Protein AF-A0A1F8RT91-F1 (afdb_monomer_lite)

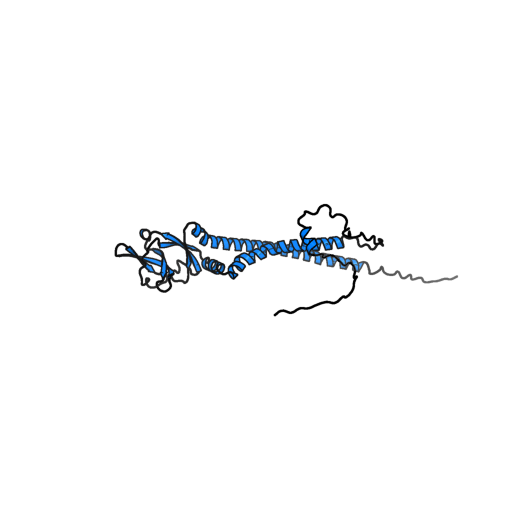Sequence (273 aa):
MDYDRELTGDIPPPPLLEAAFFHSARNDRAGHFGALARSELVRRAARLLSYGLMVFVAGVLLLVATATVPVLFGYHTYTVNGGSMEPSLHAGSTAVAAPTSPLALQVGDVIVRRSSEDGVPVLHRIVEIKEEGGQRLFVTQGDQNLAPDPEPVALQGPGDRVVYSVPYAGYILNFAGNWQGRLLLIGMPLVLLVAPTVRQRWRRPQQQLVAAAEAAPAAGQKASLRVIPIVRADAESYADLPAFLSEQLEQLCGPESKPRTDSQEQGEEPLAA

Radius of gyration: 43.9 Å; chains: 1; bounding box: 110×109×114 Å

pLDDT: mean 73.95, std 22.44, range [32.06, 98.0]

Foldseek 3Di:
DDDDDDDPDDDDPDDPPPVVVVVVVVVVVVVVVVVVVVVVVVVVVLVVVLVVLVVVLVVLVVLLCVQCVCVVVVKDKDQADDCLQPPQDDHQKIFIWHQAFPVPDDQQWWWWDADPPPRDTDIFGFHDWDADPNFIWTFTGRPNDPDTDPGTDTDPGGITTTDDIRPNSSVLVVLCVDPVSVCVSPVVSVCSVCVVVVVVVVCVVVVVVVVVVVPPPPPPDPDPPPPPDPDDPDPPDPPDDPPPPPVVVPVVDDDDDDDDDDDDDDDDDDDDD

Secondary structure (DSSP, 8-state):
-----------PPPPTTHHHHHHHHHHHHHHHHHHHHHHHHHHHHHHHHHHHHHHHHHHHHHHHHHHHGGGGGT-EEEE--SSTTTTTS-TT-EEEEEEE-TTT--TT-EEEEE-TTT--EEEEEEEEEEEETTEEEEEEE-TT-SS--SSPEEPSS-EEEEEEEETTHHHHHHHHHSHHHHIIIIIHHHHHHHHHHHHHHHHHHHHHHHHHHHHS----S-------------S---S---TTSHHHHHTT-PPP-----------------

Structure (mmCIF, N/CA/C/O backbone):
data_AF-A0A1F8RT91-F1
#
_entry.id   AF-A0A1F8RT91-F1
#
loop_
_atom_site.group_PDB
_atom_site.id
_atom_site.type_symbol
_atom_site.label_atom_id
_atom_site.label_alt_id
_atom_site.label_comp_id
_atom_site.label_asym_id
_atom_site.label_entity_id
_atom_site.label_seq_id
_atom_site.pdbx_PDB_ins_code
_atom_site.Cartn_x
_atom_site.Cartn_y
_atom_site.Cartn_z
_atom_site.occupancy
_atom_site.B_iso_or_equiv
_atom_site.auth_seq_id
_atom_site.auth_comp_id
_atom_site.auth_asym_id
_atom_site.auth_atom_id
_atom_site.pdbx_PDB_model_num
ATOM 1 N N . MET A 1 1 ? 86.931 -27.314 -87.937 1.00 38.78 1 MET A N 1
ATOM 2 C CA . MET A 1 1 ? 85.927 -26.250 -87.750 1.00 38.78 1 MET A CA 1
ATOM 3 C C . MET A 1 1 ? 84.808 -26.893 -86.951 1.00 38.78 1 MET A C 1
ATOM 5 O O . MET A 1 1 ? 83.922 -27.480 -87.544 1.00 38.78 1 MET A O 1
ATOM 9 N N . ASP A 1 2 ? 84.980 -27.158 -85.659 1.00 42.25 2 ASP A N 1
ATOM 10 C CA . ASP A 1 2 ? 85.251 -26.224 -84.554 1.00 42.25 2 ASP A CA 1
ATOM 11 C C . ASP A 1 2 ? 84.142 -25.176 -84.428 1.00 42.25 2 ASP A C 1
ATOM 13 O O . ASP A 1 2 ? 84.066 -24.281 -85.266 1.00 42.25 2 ASP A O 1
ATOM 17 N N . TYR A 1 3 ? 83.242 -25.390 -83.465 1.00 41.69 3 TYR A N 1
ATOM 18 C CA . TYR A 1 3 ? 82.845 -24.397 -82.465 1.00 41.69 3 TYR A CA 1
ATOM 19 C C . TYR A 1 3 ? 81.934 -25.068 -81.424 1.00 41.69 3 TYR A C 1
ATOM 21 O O . TYR A 1 3 ? 80.723 -25.191 -81.611 1.00 41.69 3 TYR A O 1
ATOM 29 N N . ASP A 1 4 ? 82.547 -25.484 -80.316 1.00 42.84 4 ASP A N 1
ATOM 30 C CA . ASP A 1 4 ? 81.893 -25.548 -79.010 1.00 42.84 4 ASP A CA 1
ATOM 31 C C . ASP A 1 4 ? 81.449 -24.135 -78.599 1.00 42.84 4 ASP A C 1
ATOM 33 O O . ASP A 1 4 ? 82.223 -23.177 -78.703 1.00 42.84 4 ASP A O 1
ATOM 37 N N . ARG A 1 5 ? 80.224 -23.997 -78.079 1.00 44.16 5 ARG A N 1
ATOM 38 C CA . ARG A 1 5 ? 79.893 -22.926 -77.131 1.00 44.16 5 ARG A CA 1
ATOM 39 C C . ARG A 1 5 ? 78.656 -23.255 -76.307 1.00 44.16 5 ARG A C 1
ATOM 41 O O . ARG A 1 5 ? 77.556 -23.429 -76.824 1.00 44.16 5 ARG A O 1
ATOM 48 N N . GLU A 1 6 ? 78.904 -23.290 -75.008 1.00 49.94 6 GLU A N 1
ATOM 49 C CA . GLU A 1 6 ? 77.967 -23.234 -73.898 1.00 49.94 6 GLU A CA 1
ATOM 50 C C . GLU A 1 6 ? 76.849 -22.207 -74.126 1.00 49.94 6 GLU A C 1
ATOM 52 O O . GLU A 1 6 ? 77.113 -21.070 -74.520 1.00 49.94 6 GLU A O 1
ATOM 57 N N . LEU A 1 7 ? 75.611 -22.578 -73.796 1.00 48.56 7 LEU A N 1
ATOM 58 C CA . LEU A 1 7 ? 74.583 -21.615 -73.404 1.00 48.56 7 LEU A CA 1
ATOM 59 C C . LEU A 1 7 ? 73.627 -22.278 -72.404 1.00 48.56 7 LEU A C 1
ATOM 61 O O . LEU A 1 7 ? 72.524 -22.717 -72.726 1.00 48.56 7 LEU A O 1
ATOM 65 N N . THR A 1 8 ? 74.090 -22.377 -71.162 1.00 46.19 8 THR A N 1
ATOM 66 C CA . THR A 1 8 ? 73.259 -22.601 -69.978 1.00 46.19 8 THR A CA 1
ATOM 67 C C . THR A 1 8 ? 72.387 -21.357 -69.802 1.00 46.19 8 THR A C 1
ATOM 69 O O . THR A 1 8 ? 72.797 -20.360 -69.215 1.00 46.19 8 THR A O 1
ATOM 72 N N . GLY A 1 9 ? 71.207 -21.375 -70.420 1.00 39.06 9 GLY A N 1
ATOM 73 C CA . GLY A 1 9 ? 70.195 -20.341 -70.252 1.00 39.06 9 GLY A CA 1
ATOM 74 C C . GLY A 1 9 ? 69.510 -20.502 -68.902 1.00 39.06 9 GLY A C 1
ATOM 75 O O . GLY A 1 9 ? 68.667 -21.381 -68.736 1.00 39.06 9 GLY A O 1
ATOM 76 N N . ASP A 1 10 ? 69.896 -19.651 -67.958 1.00 44.66 10 ASP A N 1
ATOM 77 C CA . ASP A 1 10 ? 69.184 -19.387 -66.711 1.00 44.66 10 ASP A CA 1
ATOM 78 C C . ASP A 1 10 ? 67.710 -19.063 -67.016 1.00 44.66 10 ASP A C 1
ATOM 80 O O . ASP A 1 10 ? 67.395 -18.058 -67.659 1.00 44.66 10 ASP A O 1
ATOM 84 N N . ILE A 1 11 ? 66.794 -19.924 -66.573 1.00 51.84 11 ILE A N 1
ATOM 85 C CA . ILE A 1 11 ? 65.359 -19.630 -66.564 1.00 51.84 11 ILE A CA 1
ATOM 86 C C . ILE A 1 11 ? 65.097 -18.854 -65.267 1.00 51.84 11 ILE A C 1
ATOM 88 O O . ILE A 1 11 ? 65.243 -19.441 -64.191 1.00 51.84 11 ILE A O 1
ATOM 92 N N . PRO A 1 12 ? 64.714 -17.564 -65.305 1.00 55.22 12 PRO A N 1
ATOM 93 C CA . PRO A 1 12 ? 64.381 -16.854 -64.079 1.00 55.22 12 PRO A CA 1
ATOM 94 C C . PRO A 1 12 ? 63.123 -17.483 -63.453 1.00 55.22 12 PRO A C 1
ATOM 96 O O . PRO A 1 12 ? 62.166 -17.784 -64.176 1.00 55.22 12 PRO A O 1
ATOM 99 N N . PRO A 1 13 ? 63.083 -17.691 -62.123 1.00 60.12 13 PRO A N 1
ATOM 100 C CA . PRO A 1 13 ? 61.881 -18.180 -61.465 1.00 60.12 13 PRO A CA 1
ATOM 101 C C . PRO A 1 13 ? 60.731 -17.175 -61.653 1.00 60.12 13 PRO A C 1
ATOM 103 O O . PRO A 1 13 ? 60.977 -15.965 -61.720 1.00 60.12 13 PRO A O 1
ATOM 106 N N . PRO A 1 14 ? 59.471 -17.644 -61.728 1.00 56.97 14 PRO A N 1
ATOM 107 C CA . PRO A 1 14 ? 58.323 -16.754 -61.832 1.00 56.97 14 PRO A CA 1
ATOM 108 C C . PRO A 1 14 ? 58.297 -15.783 -60.640 1.00 56.97 14 PRO A C 1
ATOM 110 O O . PRO A 1 14 ? 58.718 -16.147 -59.536 1.00 56.97 14 PRO A O 1
ATOM 113 N N . PRO A 1 15 ? 57.818 -14.541 -60.833 1.00 50.09 15 PRO A N 1
ATOM 114 C CA . PRO A 1 15 ? 57.828 -13.540 -59.780 1.00 50.09 15 PRO A CA 1
ATOM 115 C C . PRO A 1 15 ? 57.032 -14.039 -58.568 1.00 50.09 15 PRO A C 1
ATOM 117 O O . PRO A 1 15 ? 55.864 -14.410 -58.680 1.00 50.09 15 PRO A O 1
ATOM 120 N N . LEU A 1 16 ? 57.660 -13.987 -57.390 1.00 48.44 16 LEU A N 1
ATOM 121 C CA . LEU A 1 16 ? 57.106 -14.301 -56.062 1.00 48.44 16 LEU A CA 1
ATOM 122 C C . LEU A 1 16 ? 55.971 -13.344 -55.618 1.00 48.44 16 LEU A C 1
ATOM 124 O O . LEU A 1 16 ? 55.780 -13.101 -54.429 1.00 48.44 16 LEU A O 1
ATOM 128 N N . LEU A 1 17 ? 55.223 -12.768 -56.559 1.00 46.56 17 LEU A N 1
ATOM 129 C CA . LEU A 1 17 ? 54.179 -11.773 -56.320 1.00 46.56 17 LEU A CA 1
ATOM 130 C C . LEU A 1 17 ? 52.759 -12.354 -56.346 1.00 46.56 17 LEU A C 1
ATOM 132 O O . LEU A 1 17 ? 51.859 -11.715 -55.816 1.00 46.56 17 LEU A O 1
ATOM 136 N N . GLU A 1 18 ? 52.529 -13.567 -56.858 1.00 44.09 18 GLU A N 1
ATOM 137 C CA . GLU A 1 18 ? 51.179 -14.168 -56.832 1.00 44.09 18 GLU A CA 1
ATOM 138 C C . GLU A 1 18 ? 50.815 -14.837 -55.494 1.00 44.09 18 GLU A C 1
ATOM 140 O O . GLU A 1 18 ? 49.646 -14.855 -55.103 1.00 44.09 18 GLU A O 1
ATOM 145 N N . ALA A 1 19 ? 51.794 -15.327 -54.726 1.00 44.47 19 ALA A N 1
ATOM 146 C CA . ALA A 1 19 ? 51.521 -15.996 -53.448 1.00 44.47 19 ALA A CA 1
ATOM 147 C C . ALA A 1 19 ? 51.108 -15.019 -52.324 1.00 44.47 19 ALA A C 1
ATOM 149 O O . ALA A 1 19 ? 50.364 -15.393 -51.413 1.00 44.47 19 ALA A O 1
ATOM 150 N N . ALA A 1 20 ? 51.541 -13.756 -52.400 1.00 44.47 20 ALA A N 1
ATOM 151 C CA . ALA A 1 20 ? 51.225 -12.730 -51.403 1.00 44.47 20 ALA A CA 1
ATOM 152 C C . ALA A 1 20 ? 49.789 -12.183 -51.540 1.00 44.47 20 ALA A C 1
ATOM 154 O O . ALA A 1 20 ? 49.143 -11.878 -50.535 1.00 44.47 20 ALA A O 1
ATOM 155 N N . PHE A 1 21 ? 49.240 -12.135 -52.760 1.00 42.03 21 PHE A N 1
ATOM 156 C CA . PHE A 1 21 ? 47.868 -11.667 -52.992 1.00 42.03 21 PHE A CA 1
ATOM 157 C C . PHE A 1 21 ? 46.802 -12.660 -52.503 1.00 42.03 21 PHE A C 1
ATOM 159 O O . PHE A 1 21 ? 45.740 -12.246 -52.034 1.00 42.03 21 PHE A O 1
ATOM 166 N N . PHE A 1 22 ? 47.091 -13.965 -52.515 1.00 41.84 22 PHE A N 1
ATOM 167 C CA . PHE A 1 22 ? 46.148 -14.975 -52.021 1.00 41.84 22 PHE A CA 1
ATOM 168 C C . PHE A 1 22 ? 46.114 -15.110 -50.490 1.00 41.84 22 PHE A C 1
ATOM 170 O O . PHE A 1 22 ? 45.094 -15.537 -49.942 1.00 41.84 22 PHE A O 1
ATOM 177 N N . HIS A 1 23 ? 47.178 -14.718 -49.779 1.00 42.50 23 HIS A N 1
ATOM 178 C CA . HIS A 1 23 ? 47.203 -14.751 -48.310 1.00 42.50 23 HIS A CA 1
ATOM 179 C C . HIS A 1 23 ? 46.523 -13.532 -47.668 1.00 42.50 23 HIS A C 1
ATOM 181 O O . HIS A 1 23 ? 45.851 -13.684 -46.646 1.00 42.50 23 HIS A O 1
ATOM 187 N N . SER A 1 24 ? 46.598 -12.349 -48.291 1.00 46.03 24 SER A N 1
ATOM 188 C CA . SER A 1 24 ? 45.914 -11.151 -47.778 1.00 46.03 24 SER A CA 1
ATOM 189 C C . SER A 1 24 ? 44.388 -11.252 -47.900 1.00 46.03 24 SER A C 1
ATOM 191 O O . SER A 1 24 ? 43.668 -10.944 -46.955 1.00 46.03 24 SER A O 1
ATOM 193 N N . ALA A 1 25 ? 43.866 -11.785 -49.011 1.00 44.97 25 ALA A N 1
ATOM 194 C CA . ALA A 1 25 ? 42.418 -11.874 -49.230 1.00 44.97 25 ALA A CA 1
ATOM 195 C C . ALA A 1 25 ? 41.701 -12.915 -48.342 1.00 44.97 25 ALA A C 1
ATOM 197 O O . ALA A 1 25 ? 40.473 -12.886 -48.217 1.00 44.97 25 ALA A O 1
ATOM 198 N N . ARG A 1 26 ? 42.438 -13.863 -47.743 1.00 46.38 26 ARG A N 1
ATOM 199 C CA . ARG A 1 26 ? 41.874 -14.892 -46.850 1.00 46.38 26 ARG A CA 1
ATOM 200 C C . ARG A 1 26 ? 41.754 -14.394 -45.408 1.00 46.38 26 ARG A C 1
ATOM 202 O O . ARG A 1 26 ? 40.801 -14.765 -44.724 1.00 46.38 26 ARG A O 1
ATOM 209 N N . ASN A 1 27 ? 42.673 -13.526 -44.983 1.00 46.88 27 ASN A N 1
ATOM 210 C CA . ASN A 1 27 ? 42.698 -12.963 -43.634 1.00 46.88 27 ASN A CA 1
ATOM 211 C C . ASN A 1 27 ? 41.569 -11.932 -43.417 1.00 46.88 27 ASN A C 1
ATOM 213 O O . ASN A 1 27 ? 40.918 -11.933 -42.372 1.00 46.88 27 ASN A O 1
ATOM 217 N N . ASP A 1 28 ? 41.240 -11.144 -44.445 1.00 51.16 28 ASP A N 1
ATOM 218 C CA . ASP A 1 28 ? 40.180 -10.127 -44.367 1.00 51.16 28 ASP A CA 1
ATOM 219 C C . ASP A 1 28 ? 38.769 -10.730 -44.277 1.00 51.16 28 ASP A C 1
ATOM 221 O O . ASP A 1 28 ? 37.904 -10.221 -43.560 1.00 51.16 28 ASP A O 1
ATOM 225 N N . ARG A 1 29 ? 38.524 -11.870 -44.939 1.00 49.41 29 ARG A N 1
ATOM 226 C CA . ARG A 1 29 ? 37.210 -12.537 -44.896 1.00 49.41 29 ARG A CA 1
ATOM 227 C C . ARG A 1 29 ? 36.916 -13.125 -43.516 1.00 49.41 29 ARG A C 1
ATOM 229 O O . ARG A 1 29 ? 35.795 -12.988 -43.032 1.00 49.41 29 ARG A O 1
ATOM 236 N N . ALA A 1 30 ? 37.905 -13.728 -42.854 1.00 50.56 30 ALA A N 1
ATOM 237 C CA . ALA A 1 30 ? 37.732 -14.302 -41.516 1.00 50.56 30 ALA A CA 1
ATOM 238 C C . ALA A 1 30 ? 37.426 -13.227 -40.451 1.00 50.56 30 ALA A C 1
ATOM 240 O O . ALA A 1 30 ? 36.555 -13.429 -39.601 1.00 50.56 30 ALA A O 1
ATOM 241 N N . GLY A 1 31 ? 38.067 -12.054 -40.542 1.00 52.53 31 GLY A N 1
ATOM 242 C CA . GLY A 1 31 ? 37.779 -10.906 -39.676 1.00 52.53 31 GLY A CA 1
ATOM 243 C C . GLY A 1 31 ? 36.393 -10.293 -39.914 1.00 52.53 31 GLY A C 1
ATOM 244 O O . GLY A 1 31 ? 35.692 -9.949 -38.958 1.00 52.53 31 GLY A O 1
ATOM 245 N N . HIS A 1 32 ? 35.953 -10.217 -41.175 1.00 53.53 32 HIS A N 1
ATOM 246 C CA . HIS A 1 32 ? 34.663 -9.627 -41.542 1.00 53.53 32 HIS A CA 1
ATOM 247 C C . HIS A 1 32 ? 33.464 -10.482 -41.081 1.00 53.53 32 HIS A C 1
ATOM 249 O O . HIS A 1 32 ? 32.507 -9.945 -40.521 1.00 53.53 32 HIS A O 1
ATOM 255 N N . PHE A 1 33 ? 33.530 -11.817 -41.201 1.00 54.12 33 PHE A N 1
ATOM 256 C CA . PHE A 1 33 ? 32.478 -12.712 -40.684 1.00 54.12 33 PHE A CA 1
ATOM 257 C C . PHE A 1 33 ? 32.374 -12.683 -39.147 1.00 54.12 33 PHE A C 1
ATOM 259 O O . PHE A 1 33 ? 31.264 -12.669 -38.607 1.00 54.12 33 PHE A O 1
ATOM 266 N N . GLY A 1 34 ? 33.503 -12.596 -38.431 1.00 52.25 34 GLY A N 1
ATOM 267 C CA . GLY A 1 34 ? 33.522 -12.446 -36.970 1.00 52.25 34 GLY A CA 1
ATOM 268 C C . GLY A 1 34 ? 32.948 -11.107 -36.486 1.00 52.25 34 GLY A C 1
ATOM 269 O O . GLY A 1 34 ? 32.234 -11.062 -35.481 1.00 52.25 34 GLY A O 1
ATOM 270 N N . ALA A 1 35 ? 33.196 -10.016 -37.218 1.00 57.03 35 ALA A N 1
ATOM 271 C CA . ALA A 1 35 ? 32.639 -8.694 -36.926 1.00 57.03 35 ALA A CA 1
ATOM 272 C C . ALA A 1 35 ? 31.120 -8.620 -37.182 1.00 57.03 35 ALA A C 1
ATOM 274 O O . ALA A 1 35 ? 30.377 -8.067 -36.364 1.00 57.03 35 ALA A O 1
ATOM 275 N N . LEU A 1 36 ? 30.634 -9.233 -38.267 1.00 58.81 36 LEU A N 1
ATOM 276 C CA . LEU A 1 36 ? 29.204 -9.297 -38.583 1.00 58.81 36 LEU A CA 1
ATOM 277 C C . LEU A 1 36 ? 28.431 -10.151 -37.567 1.00 58.81 36 LEU A C 1
ATOM 279 O O . LEU A 1 36 ? 27.412 -9.691 -37.044 1.00 58.81 36 LEU A O 1
ATOM 283 N N . ALA A 1 37 ? 28.952 -11.327 -37.199 1.00 60.69 37 ALA A N 1
ATOM 284 C CA . ALA A 1 37 ? 28.357 -12.188 -36.173 1.00 60.69 37 ALA A CA 1
ATOM 285 C C . ALA A 1 37 ? 28.326 -11.514 -34.787 1.00 60.69 37 ALA A C 1
ATOM 287 O O . ALA A 1 37 ? 27.306 -11.567 -34.093 1.00 60.69 37 ALA A O 1
ATOM 288 N N . ARG A 1 38 ? 29.397 -10.796 -34.410 1.00 61.56 38 ARG A N 1
ATOM 289 C CA . ARG A 1 38 ? 29.431 -9.959 -33.196 1.00 61.56 38 ARG A CA 1
ATOM 290 C C . ARG A 1 38 ? 28.355 -8.872 -33.222 1.00 61.56 38 ARG A C 1
ATOM 292 O O . ARG A 1 38 ? 27.704 -8.641 -32.208 1.00 61.56 38 ARG A O 1
ATOM 299 N N . SER A 1 39 ? 28.114 -8.242 -34.372 1.00 72.94 39 SER A N 1
ATOM 300 C CA . SER A 1 39 ? 27.102 -7.187 -34.495 1.00 72.94 39 SER A CA 1
ATOM 301 C C . SER A 1 39 ? 25.657 -7.705 -34.383 1.00 72.94 39 SER A C 1
ATOM 303 O O . SER A 1 39 ? 24.818 -7.034 -33.781 1.00 72.94 39 SER A O 1
ATOM 305 N N . GLU A 1 40 ? 25.361 -8.910 -34.885 1.00 80.00 40 GLU A N 1
ATOM 306 C CA . GLU A 1 40 ? 24.043 -9.550 -34.736 1.00 80.00 40 GLU A CA 1
ATOM 307 C C . GLU A 1 40 ? 23.781 -10.026 -33.305 1.00 80.00 40 GLU A C 1
ATOM 309 O O . GLU A 1 40 ? 22.682 -9.840 -32.779 1.00 80.00 40 GLU A O 1
ATOM 314 N N . LEU A 1 41 ? 24.794 -10.591 -32.641 1.00 81.94 41 LEU A N 1
ATOM 315 C CA . LEU A 1 41 ? 24.698 -10.985 -31.235 1.00 81.94 41 LEU A CA 1
ATOM 316 C C . LEU A 1 41 ? 24.463 -9.774 -30.328 1.00 81.94 41 LEU A C 1
ATOM 318 O O . LEU A 1 41 ? 23.568 -9.813 -29.487 1.00 81.94 41 LEU A O 1
ATOM 322 N N . VAL A 1 42 ? 25.178 -8.668 -30.553 1.00 80.94 42 VAL A N 1
ATOM 323 C CA . VAL A 1 42 ? 24.972 -7.412 -29.814 1.00 80.94 42 VAL A CA 1
ATOM 324 C C . VAL A 1 42 ? 23.565 -6.850 -30.049 1.00 80.94 42 VAL A C 1
ATOM 326 O O . VAL A 1 42 ? 22.899 -6.449 -29.096 1.00 80.94 42 VAL A O 1
ATOM 329 N N . ARG A 1 43 ? 23.054 -6.874 -31.289 1.00 82.12 43 ARG A N 1
ATOM 330 C CA . ARG A 1 43 ? 21.676 -6.444 -31.601 1.00 82.12 43 ARG A CA 1
ATOM 331 C C . ARG A 1 43 ? 20.612 -7.329 -30.948 1.00 82.12 43 ARG A C 1
ATOM 333 O O . ARG A 1 43 ? 19.571 -6.827 -30.525 1.00 82.12 43 ARG A O 1
ATOM 340 N N . ARG A 1 44 ? 20.828 -8.646 -30.889 1.00 86.12 44 ARG A N 1
ATOM 341 C CA . ARG A 1 44 ? 19.921 -9.587 -30.208 1.00 86.12 44 ARG A CA 1
ATOM 342 C C . ARG A 1 44 ? 19.944 -9.374 -28.697 1.00 86.12 44 ARG A C 1
ATOM 344 O O . ARG A 1 44 ? 18.878 -9.243 -28.108 1.00 86.12 44 ARG A O 1
ATOM 351 N N . ALA A 1 45 ? 21.128 -9.250 -28.101 1.00 85.12 45 ALA A N 1
ATOM 352 C CA . ALA A 1 45 ? 21.289 -8.973 -26.677 1.00 85.12 45 ALA A CA 1
ATOM 353 C C . ALA A 1 45 ? 20.627 -7.646 -26.275 1.00 85.12 45 ALA A C 1
ATOM 355 O O . ALA A 1 45 ? 19.860 -7.615 -25.318 1.00 85.12 45 ALA A O 1
ATOM 356 N N . ALA A 1 46 ? 20.831 -6.575 -27.050 1.00 84.38 46 ALA A N 1
ATOM 357 C CA . ALA A 1 46 ? 20.191 -5.282 -26.804 1.00 84.38 46 ALA A CA 1
ATOM 358 C C . ALA A 1 46 ? 18.655 -5.358 -26.876 1.00 84.38 46 ALA A C 1
ATOM 360 O O . ALA A 1 46 ? 17.974 -4.768 -26.041 1.00 84.38 46 ALA A O 1
ATOM 361 N N . ARG A 1 47 ? 18.099 -6.122 -27.831 1.00 87.25 47 ARG A N 1
ATOM 362 C CA . ARG A 1 47 ? 16.646 -6.348 -27.918 1.00 87.25 47 ARG A CA 1
ATOM 363 C C . ARG A 1 47 ? 16.115 -7.112 -26.711 1.00 87.25 47 ARG A C 1
ATOM 365 O O . ARG A 1 47 ? 15.155 -6.662 -26.097 1.00 87.25 47 ARG A O 1
ATOM 372 N N . LEU A 1 48 ? 16.751 -8.221 -26.340 1.00 90.25 48 LEU A N 1
ATOM 373 C CA . LEU A 1 48 ? 16.343 -9.003 -25.169 1.00 90.25 48 LEU A CA 1
ATOM 374 C C . LEU A 1 48 ? 16.413 -8.173 -23.884 1.00 90.25 48 LEU A C 1
ATOM 376 O O . LEU A 1 48 ? 15.472 -8.199 -23.098 1.00 90.25 48 LEU A O 1
ATOM 380 N N . LEU A 1 49 ? 17.468 -7.372 -23.718 1.00 88.31 49 LEU A N 1
ATOM 381 C CA . LEU A 1 49 ? 17.593 -6.442 -22.598 1.00 88.31 49 LEU A CA 1
ATOM 382 C C . LEU A 1 49 ? 16.468 -5.398 -22.598 1.00 88.31 49 LEU A C 1
ATOM 384 O O . LEU A 1 49 ? 15.874 -5.145 -21.556 1.00 88.31 49 LEU A O 1
ATOM 388 N N . SER A 1 50 ? 16.137 -4.824 -23.760 1.00 86.31 50 SER A N 1
ATOM 389 C CA . SER A 1 50 ? 15.047 -3.847 -23.869 1.00 86.31 50 SER A CA 1
ATOM 390 C C . SER A 1 50 ? 13.676 -4.449 -23.550 1.00 86.31 50 SER A C 1
ATOM 392 O O . SER A 1 50 ? 12.886 -3.821 -22.849 1.00 86.31 50 SER A O 1
ATOM 394 N N . TYR A 1 51 ? 13.409 -5.685 -23.986 1.00 89.44 51 TYR A N 1
ATOM 395 C CA . TYR A 1 51 ? 12.181 -6.394 -23.630 1.00 89.44 51 TYR A CA 1
ATOM 396 C C . TYR A 1 51 ? 12.141 -6.718 -22.138 1.00 89.44 51 TYR A C 1
ATOM 398 O O . TYR A 1 51 ? 11.114 -6.494 -21.505 1.00 89.44 51 TYR A O 1
ATOM 406 N N . GLY A 1 52 ? 13.258 -7.172 -21.562 1.00 91.25 52 GLY A N 1
ATOM 407 C CA . GLY A 1 52 ? 13.377 -7.401 -20.123 1.00 91.25 52 GLY A CA 1
ATOM 408 C C . GLY A 1 52 ? 13.094 -6.135 -19.313 1.00 91.25 52 GLY A C 1
ATOM 409 O O . GLY A 1 52 ? 12.304 -6.172 -18.375 1.00 91.25 52 GLY A O 1
ATOM 410 N N . LEU A 1 53 ? 13.657 -4.996 -19.727 1.00 88.31 53 LEU A N 1
ATOM 411 C CA . LEU A 1 53 ? 13.389 -3.698 -19.107 1.00 88.31 53 LEU A CA 1
ATOM 412 C C . LEU A 1 53 ? 11.915 -3.294 -19.235 1.00 88.31 53 LEU A C 1
ATOM 414 O O . LEU A 1 53 ? 11.325 -2.832 -18.266 1.00 88.31 53 LEU A O 1
ATOM 418 N N . MET A 1 54 ? 11.304 -3.481 -20.406 1.00 87.50 54 MET A N 1
ATOM 419 C CA . MET A 1 54 ? 9.895 -3.148 -20.627 1.00 87.50 54 MET A CA 1
ATOM 420 C C . MET A 1 54 ? 8.967 -3.991 -19.747 1.00 87.50 54 MET A C 1
ATOM 422 O O . MET A 1 54 ? 8.054 -3.447 -19.133 1.00 87.50 54 MET A O 1
ATOM 426 N N . VAL A 1 55 ? 9.222 -5.298 -19.646 1.00 93.12 55 VAL A N 1
ATOM 427 C CA . VAL A 1 55 ? 8.470 -6.200 -18.761 1.00 93.12 55 VAL A CA 1
ATOM 428 C C . VAL A 1 55 ? 8.659 -5.801 -17.299 1.00 93.12 55 VAL A C 1
ATOM 430 O O . VAL A 1 55 ? 7.682 -5.744 -16.559 1.00 93.12 55 VAL A O 1
ATOM 433 N N . PHE A 1 56 ? 9.884 -5.463 -16.889 1.00 90.19 56 PHE A N 1
ATOM 434 C CA . PHE A 1 56 ? 10.165 -4.981 -15.538 1.00 90.19 56 PHE A CA 1
ATOM 435 C C . PHE A 1 56 ? 9.391 -3.696 -15.215 1.00 90.19 56 PHE A C 1
ATOM 437 O O . PHE A 1 56 ? 8.682 -3.640 -14.213 1.00 90.19 56 PHE A O 1
ATOM 444 N N . VAL A 1 57 ? 9.464 -2.687 -16.088 1.00 88.44 57 VAL A N 1
ATOM 445 C CA . VAL A 1 57 ? 8.738 -1.418 -15.920 1.00 88.44 57 VAL A CA 1
ATOM 446 C C . VAL A 1 57 ? 7.229 -1.657 -15.892 1.00 88.44 57 VAL A C 1
ATOM 448 O O . VAL A 1 57 ? 6.551 -1.126 -15.018 1.00 88.44 57 VAL A O 1
ATOM 451 N N . ALA A 1 58 ? 6.697 -2.489 -16.790 1.00 90.81 58 ALA A N 1
ATOM 452 C CA . ALA A 1 58 ? 5.280 -2.846 -16.795 1.00 90.81 58 ALA A CA 1
ATOM 453 C C . ALA A 1 58 ? 4.857 -3.547 -15.494 1.00 90.81 58 ALA A C 1
ATOM 455 O O . ALA A 1 58 ? 3.801 -3.231 -14.953 1.00 90.81 58 ALA A O 1
ATOM 456 N N . GLY A 1 59 ? 5.689 -4.444 -14.956 1.00 93.06 59 GLY A N 1
ATOM 457 C CA . GLY A 1 59 ? 5.452 -5.104 -13.671 1.00 93.06 59 GLY A CA 1
ATOM 458 C C . GLY A 1 59 ? 5.430 -4.124 -12.495 1.00 93.06 59 GLY A C 1
ATOM 459 O O . GLY A 1 59 ? 4.530 -4.190 -11.662 1.00 93.06 59 GLY A O 1
ATOM 460 N N . VAL A 1 60 ? 6.365 -3.169 -12.457 1.00 90.25 60 VAL A N 1
ATOM 461 C CA . VAL A 1 60 ? 6.391 -2.102 -11.442 1.00 90.25 60 VAL A CA 1
ATOM 462 C C . VAL A 1 60 ? 5.150 -1.214 -11.544 1.00 90.25 60 VAL A C 1
ATOM 464 O O . VAL A 1 60 ? 4.520 -0.926 -10.529 1.00 90.25 60 VAL A O 1
ATOM 467 N N . LEU A 1 61 ? 4.765 -0.811 -12.758 1.00 90.12 61 LEU A N 1
ATOM 468 C CA . LEU A 1 61 ? 3.560 -0.011 -12.984 1.00 90.12 61 LEU A CA 1
ATOM 469 C C . LEU A 1 61 ? 2.295 -0.763 -12.570 1.00 90.12 61 LEU A C 1
ATOM 471 O O . LEU A 1 61 ? 1.431 -0.171 -11.931 1.00 90.12 61 LEU A O 1
ATOM 475 N N . LEU A 1 62 ? 2.203 -2.057 -12.883 1.00 93.25 62 LEU A N 1
ATOM 476 C CA . LEU A 1 62 ? 1.086 -2.899 -12.466 1.00 93.25 62 LEU A CA 1
ATOM 477 C C . LEU A 1 62 ? 1.009 -2.993 -10.939 1.00 93.25 62 LEU A C 1
ATOM 479 O O . LEU A 1 62 ? -0.062 -2.784 -10.376 1.00 93.25 62 LEU A O 1
ATOM 483 N N . LEU A 1 63 ? 2.138 -3.239 -10.266 1.00 92.44 63 LEU A N 1
ATOM 484 C CA . LEU A 1 63 ? 2.211 -3.296 -8.805 1.00 92.44 63 LEU A CA 1
ATOM 485 C C . LEU A 1 63 ? 1.742 -1.978 -8.173 1.00 92.44 63 LEU A C 1
ATOM 487 O O . LEU A 1 63 ? 0.882 -1.987 -7.297 1.00 92.44 63 LEU A O 1
ATOM 491 N N . VAL A 1 64 ? 2.244 -0.840 -8.657 1.00 90.44 64 VAL A N 1
ATOM 492 C CA . VAL A 1 64 ? 1.818 0.487 -8.189 1.00 90.44 64 VAL A CA 1
ATOM 493 C C . VAL A 1 64 ? 0.330 0.714 -8.452 1.00 90.44 64 VAL A C 1
ATOM 495 O O . VAL A 1 64 ? -0.375 1.204 -7.571 1.00 90.44 64 VAL A O 1
ATOM 498 N N . ALA A 1 65 ? -0.173 0.307 -9.619 1.00 91.94 65 ALA A N 1
ATOM 499 C CA . ALA A 1 65 ? -1.583 0.437 -9.968 1.00 91.94 65 ALA A CA 1
ATOM 500 C C . ALA A 1 65 ? -2.496 -0.340 -9.004 1.00 91.94 65 ALA A C 1
ATOM 502 O O . ALA A 1 65 ? -3.560 0.166 -8.657 1.00 91.94 65 ALA A O 1
ATOM 503 N N . THR A 1 66 ? -2.079 -1.511 -8.501 1.00 92.38 66 THR A N 1
ATOM 504 C CA . THR A 1 66 ? -2.877 -2.256 -7.502 1.00 92.38 66 THR A CA 1
ATOM 505 C C . THR A 1 66 ? -3.084 -1.493 -6.192 1.00 92.38 66 THR A C 1
ATOM 507 O O . THR A 1 66 ? -4.080 -1.725 -5.506 1.00 92.38 66 THR A O 1
ATOM 510 N N . ALA A 1 67 ? -2.178 -0.572 -5.854 1.00 91.94 67 ALA A N 1
ATOM 511 C CA . ALA A 1 67 ? -2.306 0.296 -4.693 1.00 91.94 67 ALA A CA 1
ATOM 512 C C . ALA A 1 67 ? -3.050 1.599 -5.025 1.00 91.94 67 ALA A C 1
ATOM 514 O O . ALA A 1 67 ? -3.857 2.049 -4.225 1.00 91.94 67 ALA A O 1
ATOM 515 N N . THR A 1 68 ? -2.821 2.206 -6.195 1.00 90.12 68 THR A N 1
ATOM 516 C CA . THR A 1 68 ? -3.315 3.563 -6.501 1.00 90.12 68 THR A CA 1
ATOM 517 C C . THR A 1 68 ? -4.661 3.613 -7.222 1.00 90.12 68 THR A C 1
ATOM 519 O O . THR A 1 68 ? -5.430 4.543 -6.997 1.00 90.12 68 THR A O 1
ATOM 522 N N . VAL A 1 69 ? -4.993 2.627 -8.059 1.00 94.69 69 VAL A N 1
ATOM 523 C CA . VAL A 1 69 ? -6.279 2.577 -8.781 1.00 94.69 69 VAL A CA 1
ATOM 524 C C . VAL A 1 69 ? -7.499 2.552 -7.844 1.00 94.69 69 VAL A C 1
ATOM 526 O O . VAL A 1 69 ? -8.450 3.277 -8.135 1.00 94.69 69 VAL A O 1
ATOM 529 N N . PRO A 1 70 ? -7.507 1.815 -6.710 1.00 95.31 70 PRO A N 1
ATOM 530 C CA . PRO A 1 70 ? -8.620 1.833 -5.754 1.00 95.31 70 PRO A CA 1
ATOM 531 C C . PRO A 1 70 ? -8.988 3.228 -5.243 1.00 95.31 70 PRO A C 1
ATOM 533 O O . PRO A 1 70 ? -10.150 3.475 -4.925 1.00 95.31 70 PRO A O 1
ATOM 536 N N . VAL A 1 71 ? -8.029 4.159 -5.203 1.00 94.25 71 VAL A N 1
ATOM 537 C CA . VAL A 1 71 ? -8.270 5.539 -4.755 1.00 94.25 71 VAL A CA 1
ATOM 538 C C . VAL A 1 71 ? -9.298 6.245 -5.638 1.00 94.25 71 VAL A C 1
ATOM 540 O O . VAL A 1 71 ? -10.115 7.017 -5.144 1.00 94.25 71 VAL A O 1
ATOM 543 N N . LEU A 1 72 ? -9.344 5.909 -6.931 1.00 95.81 72 LEU A N 1
ATOM 544 C CA . LEU A 1 72 ? -10.349 6.431 -7.862 1.00 95.81 72 LEU A CA 1
ATOM 545 C C . LEU A 1 72 ? -11.773 5.948 -7.539 1.00 95.81 72 LEU A C 1
ATOM 547 O O . LEU A 1 72 ? -12.741 6.561 -7.980 1.00 95.81 72 LEU A O 1
ATOM 551 N N . PHE A 1 73 ? -11.902 4.873 -6.760 1.00 95.88 73 PHE A N 1
ATOM 552 C CA . PHE A 1 73 ? -13.169 4.297 -6.309 1.00 95.88 73 PHE A CA 1
ATOM 553 C C . PHE A 1 73 ? -13.513 4.675 -4.859 1.00 95.88 73 PHE A C 1
ATOM 555 O O . PHE A 1 73 ? -14.422 4.089 -4.276 1.00 95.88 73 PHE A O 1
ATOM 562 N N . GLY A 1 74 ? -12.799 5.639 -4.266 1.00 94.88 74 GLY A N 1
ATOM 563 C CA . GLY A 1 74 ? -13.049 6.112 -2.901 1.00 94.88 74 GLY A CA 1
ATOM 564 C C . GLY A 1 74 ? -12.367 5.296 -1.801 1.00 94.88 74 GLY A C 1
ATOM 565 O O . GLY A 1 74 ? -12.707 5.459 -0.634 1.00 94.88 74 GLY A O 1
ATOM 566 N N . TYR A 1 75 ? -11.415 4.425 -2.146 1.00 96.81 75 TYR A N 1
ATOM 567 C CA . TYR A 1 75 ? -10.539 3.794 -1.157 1.00 96.81 75 TYR A CA 1
ATOM 568 C C . TYR A 1 75 ? -9.409 4.742 -0.753 1.00 96.81 75 TYR A C 1
ATOM 570 O O . TYR A 1 75 ? -9.008 5.628 -1.507 1.00 96.81 75 TYR A O 1
ATOM 578 N N . HIS A 1 76 ? -8.843 4.522 0.425 1.00 95.94 76 HIS A N 1
ATOM 579 C CA . HIS A 1 76 ? -7.682 5.249 0.921 1.00 95.94 76 HIS A CA 1
ATOM 580 C C . HIS A 1 76 ? -6.467 4.326 0.976 1.00 95.94 76 HIS A C 1
ATOM 582 O O . HIS A 1 76 ? -6.591 3.115 1.153 1.00 95.94 76 HIS A O 1
ATOM 588 N N . THR A 1 77 ? -5.274 4.891 0.819 1.00 95.00 77 THR A N 1
ATOM 589 C CA . THR A 1 77 ? -4.019 4.131 0.819 1.00 95.00 77 THR A CA 1
ATOM 590 C C . THR A 1 77 ? -3.089 4.633 1.900 1.00 95.00 77 THR A C 1
ATOM 592 O O . THR A 1 77 ? -2.844 5.836 1.989 1.00 95.00 77 THR A O 1
ATOM 595 N N . TYR A 1 78 ? -2.510 3.708 2.655 1.00 94.50 78 TYR A N 1
ATOM 596 C CA . TYR A 1 78 ? -1.611 4.004 3.761 1.00 94.50 78 TYR A CA 1
ATOM 597 C C . TYR A 1 78 ? -0.320 3.207 3.622 1.00 94.50 78 TYR A C 1
ATOM 599 O O . TYR A 1 78 ? -0.344 2.004 3.367 1.00 94.50 78 TYR A O 1
ATOM 607 N N . THR A 1 79 ? 0.821 3.868 3.792 1.00 93.62 79 THR A N 1
ATOM 608 C CA . THR A 1 79 ? 2.116 3.182 3.838 1.00 93.62 79 THR A CA 1
ATOM 609 C C . THR A 1 79 ? 2.315 2.584 5.224 1.00 93.62 79 THR A C 1
ATOM 611 O O . THR A 1 79 ? 2.227 3.295 6.224 1.00 93.62 79 THR A O 1
ATOM 614 N N . VAL A 1 80 ? 2.589 1.281 5.282 1.00 93.94 80 VAL A N 1
ATOM 615 C CA . VAL A 1 80 ? 2.852 0.582 6.542 1.00 93.94 80 VAL A CA 1
ATOM 616 C C . VAL A 1 80 ? 4.274 0.900 6.988 1.00 93.94 80 VAL A C 1
ATOM 618 O O . VAL A 1 80 ? 5.251 0.405 6.418 1.00 93.94 80 VAL A O 1
ATOM 621 N N . ASN A 1 81 ? 4.374 1.754 8.002 1.00 87.19 81 ASN A N 1
ATOM 622 C CA . ASN A 1 81 ? 5.631 2.141 8.622 1.00 87.19 81 ASN A CA 1
ATOM 623 C C . ASN A 1 81 ? 5.837 1.318 9.902 1.00 87.19 81 ASN A C 1
ATOM 625 O O . ASN A 1 81 ? 4.998 1.347 10.797 1.00 87.19 81 ASN A O 1
ATOM 629 N N . GLY A 1 82 ? 6.960 0.603 9.993 1.00 88.31 82 GLY A N 1
ATOM 630 C CA . GLY A 1 82 ? 7.275 -0.263 11.136 1.00 88.31 82 GLY A CA 1
ATOM 631 C C . GLY A 1 82 ? 6.700 -1.679 11.024 1.00 88.31 82 GLY A C 1
ATOM 632 O O . GLY A 1 82 ? 6.159 -2.060 9.989 1.00 88.31 82 GLY A O 1
ATOM 633 N N . GLY A 1 83 ? 6.881 -2.466 12.088 1.00 91.69 83 GLY A N 1
ATOM 634 C CA . GLY A 1 83 ? 6.536 -3.894 12.144 1.00 91.69 83 GLY A CA 1
ATOM 635 C C . GLY A 1 83 ? 5.441 -4.255 13.150 1.00 91.69 83 GLY A C 1
ATOM 636 O O . GLY A 1 83 ? 5.237 -5.433 13.404 1.00 91.69 83 GLY A O 1
ATOM 637 N N . SER A 1 84 ? 4.718 -3.283 13.723 1.00 93.19 84 SER A N 1
ATOM 638 C CA . SER A 1 84 ? 3.718 -3.563 14.774 1.00 93.19 84 SER A CA 1
ATOM 639 C C . SER A 1 84 ? 2.589 -4.488 14.320 1.00 93.19 84 SER A C 1
ATOM 641 O O . SER A 1 84 ? 1.941 -5.108 15.153 1.00 93.19 84 SER A O 1
ATOM 643 N N . MET A 1 85 ? 2.360 -4.594 13.012 1.00 95.75 85 MET A N 1
ATOM 644 C CA . MET A 1 85 ? 1.347 -5.451 12.400 1.00 95.75 85 MET A CA 1
ATOM 645 C C . MET A 1 85 ? 1.926 -6.732 11.781 1.00 95.75 85 MET A C 1
ATOM 647 O O . MET A 1 85 ? 1.230 -7.433 11.051 1.00 95.75 85 MET A O 1
ATOM 651 N N . GLU A 1 86 ? 3.188 -7.059 12.044 1.00 94.44 86 GLU A N 1
ATOM 652 C CA . GLU A 1 86 ? 3.804 -8.296 11.566 1.00 94.44 86 GLU A CA 1
ATOM 653 C C . GLU A 1 86 ? 3.158 -9.525 12.245 1.00 94.44 86 GLU A C 1
ATOM 655 O O . GLU A 1 86 ? 2.934 -9.491 13.458 1.00 94.44 86 GLU A O 1
ATOM 660 N N . PRO A 1 87 ? 2.868 -10.630 11.519 1.00 92.06 87 PRO A N 1
ATOM 661 C CA . PRO A 1 87 ? 3.121 -10.888 10.093 1.00 92.06 87 PRO A CA 1
ATOM 662 C C . PRO A 1 87 ? 1.954 -10.528 9.154 1.00 92.06 87 PRO A C 1
ATOM 664 O O . PRO A 1 87 ? 1.996 -10.852 7.968 1.00 92.06 87 PRO A O 1
ATOM 667 N N . SER A 1 88 ? 0.870 -9.924 9.651 1.00 92.56 88 SER A N 1
ATOM 668 C CA . SER A 1 88 ? -0.316 -9.675 8.820 1.00 92.56 88 SER A CA 1
ATOM 669 C C . SER A 1 88 ? -0.115 -8.533 7.819 1.00 92.56 88 SER A C 1
ATOM 671 O O . SER A 1 88 ? -0.586 -8.617 6.682 1.00 92.56 88 SER A O 1
ATOM 673 N N . LEU A 1 89 ? 0.608 -7.481 8.215 1.00 93.75 89 LEU A N 1
ATOM 674 C CA . LEU A 1 89 ? 0.988 -6.357 7.367 1.00 93.75 89 LEU A CA 1
ATOM 675 C C . LEU A 1 89 ? 2.490 -6.106 7.479 1.00 93.75 89 LEU A C 1
ATOM 677 O O . LEU A 1 89 ? 2.970 -5.523 8.448 1.00 93.75 89 LEU A O 1
ATOM 681 N N . HIS A 1 90 ? 3.208 -6.494 6.429 1.00 94.44 90 HIS A N 1
ATOM 682 C CA . HIS A 1 90 ? 4.647 -6.291 6.339 1.00 94.44 90 HIS A CA 1
ATOM 683 C C . HIS A 1 90 ? 5.019 -4.808 6.244 1.00 94.44 90 HIS A C 1
ATOM 685 O O . HIS A 1 90 ? 4.395 -4.034 5.501 1.00 94.44 90 HIS A O 1
ATOM 691 N N . ALA A 1 91 ? 6.107 -4.438 6.918 1.00 93.56 91 ALA A N 1
ATOM 692 C CA . ALA A 1 91 ? 6.734 -3.128 6.784 1.00 93.56 91 ALA A CA 1
ATOM 693 C C . ALA A 1 91 ? 7.045 -2.799 5.309 1.00 93.56 91 ALA A C 1
ATOM 695 O O . ALA A 1 91 ? 7.535 -3.640 4.552 1.00 93.56 91 ALA A O 1
ATOM 696 N N . GLY A 1 92 ? 6.759 -1.565 4.886 1.00 91.88 92 GLY A N 1
ATOM 697 C CA . GLY A 1 92 ? 6.988 -1.113 3.509 1.00 91.88 92 GLY A CA 1
ATOM 698 C C . GLY A 1 92 ? 5.947 -1.587 2.488 1.00 91.88 92 GLY A C 1
ATOM 699 O O . GLY A 1 92 ? 6.092 -1.321 1.290 1.00 91.88 92 GLY A O 1
ATOM 700 N N . SER A 1 93 ? 4.884 -2.262 2.934 1.00 94.62 93 SER A N 1
ATOM 701 C CA . SER A 1 93 ? 3.686 -2.488 2.125 1.00 94.62 93 SER A CA 1
ATOM 702 C C . SER A 1 93 ? 2.805 -1.234 2.051 1.00 94.62 93 SER A C 1
ATOM 704 O O . SER A 1 93 ? 2.959 -0.281 2.821 1.00 94.62 93 SER A O 1
ATOM 706 N N . THR A 1 94 ? 1.871 -1.229 1.102 1.00 96.06 94 THR A N 1
ATOM 707 C CA . THR A 1 94 ? 0.782 -0.248 1.055 1.00 96.06 94 THR A CA 1
ATOM 708 C C . THR A 1 94 ? -0.523 -0.940 1.402 1.00 96.06 94 THR A C 1
ATOM 710 O O . THR A 1 94 ? -0.949 -1.845 0.688 1.00 96.06 94 THR A O 1
ATOM 713 N N . ALA A 1 95 ? -1.155 -0.521 2.491 1.00 96.62 95 ALA A N 1
ATOM 714 C CA . ALA A 1 95 ? -2.486 -0.956 2.876 1.00 96.62 95 ALA A CA 1
ATOM 715 C C . ALA A 1 95 ? -3.539 -0.158 2.102 1.00 96.62 95 ALA A C 1
ATOM 717 O O . ALA A 1 95 ? -3.478 1.071 2.043 1.00 96.62 95 ALA A O 1
ATOM 718 N N . VAL A 1 96 ? -4.509 -0.861 1.526 1.00 97.31 96 VAL A N 1
ATOM 719 C CA . VAL A 1 96 ? -5.680 -0.280 0.872 1.00 97.31 96 VAL A CA 1
ATOM 720 C C . VAL A 1 96 ? -6.864 -0.434 1.817 1.00 97.31 96 VAL A C 1
ATOM 722 O O . VAL A 1 96 ? -7.211 -1.550 2.211 1.00 97.31 96 VAL A O 1
ATOM 725 N N . ALA A 1 97 ? -7.466 0.686 2.200 1.00 97.62 97 ALA A N 1
ATOM 726 C CA . ALA A 1 97 ? -8.531 0.763 3.184 1.00 97.62 97 ALA A CA 1
ATOM 727 C C . ALA A 1 97 ? -9.824 1.321 2.582 1.00 97.62 97 ALA A C 1
ATOM 729 O O . ALA A 1 97 ? -9.801 2.208 1.732 1.00 97.62 97 ALA A O 1
ATOM 730 N N . ALA A 1 98 ? -10.955 0.780 3.022 1.00 97.31 98 ALA A N 1
ATOM 731 C CA . ALA A 1 98 ? -12.286 1.206 2.624 1.00 97.31 98 ALA A CA 1
ATOM 732 C C . ALA A 1 98 ? -12.936 2.041 3.739 1.00 97.31 98 ALA A C 1
ATOM 734 O O . ALA A 1 98 ? -12.968 1.572 4.888 1.00 97.31 98 ALA A O 1
ATOM 735 N N . PRO A 1 99 ? -13.536 3.201 3.416 1.00 96.81 99 PRO A N 1
ATOM 736 C CA . PRO A 1 99 ? -14.371 3.939 4.355 1.00 96.81 99 PRO A CA 1
ATOM 737 C C . PRO A 1 99 ? -15.537 3.060 4.820 1.00 96.81 99 PRO A C 1
ATOM 739 O O . PRO A 1 99 ? -16.384 2.647 4.028 1.00 96.81 99 PRO A O 1
ATOM 742 N N . THR A 1 100 ? -15.572 2.742 6.110 1.00 96.56 100 THR A N 1
ATOM 743 C CA . THR A 1 100 ? -16.523 1.798 6.702 1.00 96.56 100 THR A CA 1
ATOM 744 C C . THR A 1 100 ? -17.246 2.460 7.870 1.00 96.56 100 THR A C 1
ATOM 746 O O . THR A 1 100 ? -16.632 3.109 8.713 1.00 96.56 100 THR A O 1
ATOM 749 N N . SER A 1 101 ? -18.572 2.313 7.936 1.00 95.25 101 SER A N 1
ATOM 750 C CA . SER A 1 101 ? -19.354 2.823 9.071 1.00 95.25 101 SER A CA 1
ATOM 751 C C . SER A 1 101 ? -18.860 2.203 10.388 1.00 95.25 101 SER A C 1
ATOM 753 O O . SER A 1 101 ? -18.683 0.982 10.426 1.00 95.25 101 SER A O 1
ATOM 755 N N . PRO A 1 102 ? -18.720 2.973 11.486 1.00 93.69 102 PRO A N 1
ATOM 756 C CA . PRO A 1 102 ? -18.336 2.432 12.794 1.00 93.69 102 PRO A CA 1
ATOM 757 C C . PRO A 1 102 ? -19.232 1.284 13.286 1.00 93.69 102 PRO A C 1
ATOM 759 O O . PRO A 1 102 ? -18.791 0.413 14.032 1.00 93.69 102 PRO A O 1
ATOM 762 N N . LEU A 1 103 ? -20.494 1.245 12.844 1.00 93.31 103 LEU A N 1
ATOM 763 C CA . LEU A 1 103 ? -21.430 0.172 13.190 1.00 93.31 103 LEU A CA 1
ATOM 764 C C . LEU A 1 103 ? -21.142 -1.150 12.460 1.00 93.31 103 LEU A C 1
ATOM 766 O O . LEU A 1 103 ? -21.525 -2.212 12.951 1.00 93.31 103 LEU A O 1
ATOM 770 N N . ALA A 1 104 ? -20.474 -1.089 11.307 1.00 95.50 104 ALA A N 1
ATOM 771 C CA . ALA A 1 104 ? -20.112 -2.248 10.496 1.00 95.50 104 ALA A CA 1
ATOM 772 C C . ALA A 1 104 ? -18.725 -2.818 10.839 1.00 95.50 104 ALA A C 1
ATOM 774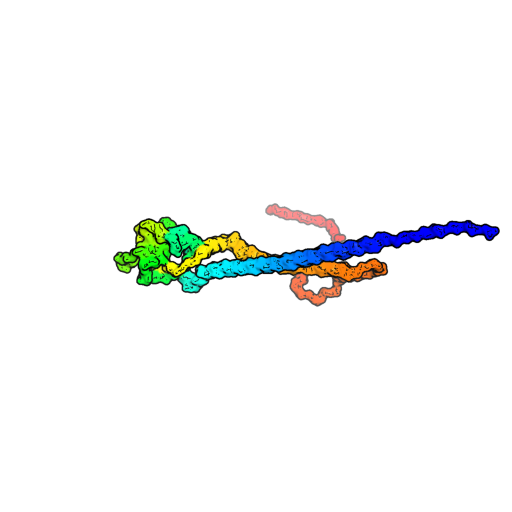 O O . ALA A 1 104 ? -18.409 -3.918 10.389 1.00 95.50 104 ALA A O 1
ATOM 775 N N . LEU A 1 105 ? -17.917 -2.088 11.617 1.00 96.31 105 LEU A N 1
ATOM 776 C CA . LEU A 1 105 ? -16.622 -2.558 12.108 1.00 96.31 105 LEU A CA 1
ATOM 777 C C . LEU A 1 105 ? -16.799 -3.664 13.148 1.00 96.31 105 LEU A C 1
ATOM 779 O O . LEU A 1 105 ? -17.697 -3.601 13.993 1.00 96.31 105 LEU A O 1
ATOM 783 N N . GLN A 1 106 ? -15.917 -4.657 13.091 1.00 97.06 106 GLN A N 1
ATOM 784 C CA . GLN A 1 106 ? -15.948 -5.834 13.954 1.00 97.06 106 GLN A CA 1
ATOM 785 C C . GLN A 1 106 ? -14.591 -6.082 14.614 1.00 97.06 106 GLN A C 1
ATOM 787 O O . GLN A 1 106 ? -13.547 -5.621 14.150 1.00 97.06 106 GLN A O 1
ATOM 792 N N . VAL A 1 107 ? -14.606 -6.845 15.709 1.00 97.81 107 VAL A N 1
ATOM 793 C CA . VAL A 1 107 ? -13.375 -7.370 16.311 1.00 97.81 107 VAL A CA 1
ATOM 794 C C . VAL A 1 107 ? -12.632 -8.197 15.262 1.00 97.81 107 VAL A C 1
ATOM 796 O O . VAL A 1 107 ? -13.226 -9.035 14.586 1.00 97.81 107 VAL A O 1
ATOM 799 N N . GLY A 1 108 ? -11.335 -7.944 15.122 1.00 97.06 108 GLY A N 1
ATOM 800 C CA . GLY A 1 108 ? -10.480 -8.544 14.105 1.00 97.06 108 GLY A CA 1
ATOM 801 C C . GLY A 1 108 ? -10.229 -7.657 12.884 1.00 97.06 108 GLY A C 1
ATOM 802 O O . GLY A 1 108 ? -9.242 -7.898 12.187 1.00 97.06 108 GLY A O 1
ATOM 803 N N . ASP A 1 109 ? -11.032 -6.616 12.643 1.00 97.88 109 ASP A N 1
ATOM 804 C CA . ASP A 1 109 ? -10.763 -5.654 11.570 1.00 97.88 109 ASP A CA 1
ATOM 805 C C . ASP A 1 109 ? -9.507 -4.828 11.884 1.00 97.88 109 ASP A C 1
ATOM 807 O O . ASP A 1 109 ? -9.268 -4.437 13.026 1.00 97.88 109 ASP A O 1
ATOM 811 N N . VAL A 1 110 ? -8.705 -4.531 10.860 1.00 97.69 110 VAL A N 1
ATOM 812 C CA . VAL A 1 110 ? -7.588 -3.584 10.978 1.00 97.69 110 VAL A CA 1
ATOM 813 C C . VAL A 1 110 ? -8.076 -2.213 10.552 1.00 97.69 110 VAL A C 1
ATOM 815 O O . VAL A 1 110 ? -8.564 -2.053 9.431 1.00 97.69 110 VAL A O 1
ATOM 818 N N . ILE A 1 111 ? -7.928 -1.230 11.434 1.00 97.06 111 ILE A N 1
ATOM 819 C CA . ILE A 1 111 ? -8.368 0.141 11.188 1.00 97.06 111 ILE A CA 1
ATOM 820 C C . ILE A 1 111 ? -7.211 1.123 11.263 1.00 97.06 111 ILE A C 1
ATOM 822 O O . ILE A 1 111 ? -6.196 0.879 11.919 1.00 97.06 111 ILE A O 1
ATOM 826 N N . VAL A 1 112 ? -7.389 2.258 10.598 1.00 95.50 112 VAL A N 1
ATOM 827 C CA . VAL A 1 112 ? -6.477 3.394 10.696 1.00 95.50 112 VAL A CA 1
ATOM 828 C C . VAL A 1 112 ? -6.959 4.321 11.802 1.00 95.50 112 VAL A C 1
ATOM 830 O O . VAL A 1 112 ? -8.053 4.882 11.726 1.00 95.50 112 VAL A O 1
ATOM 833 N N . ARG A 1 113 ? -6.121 4.515 12.818 1.00 91.81 113 ARG A N 1
ATOM 834 C CA . ARG A 1 113 ? -6.293 5.549 13.843 1.00 91.81 113 ARG A CA 1
ATOM 835 C C . ARG A 1 113 ? -5.232 6.626 13.681 1.00 91.81 113 ARG A C 1
ATOM 837 O O . ARG A 1 113 ? -4.189 6.386 13.082 1.00 91.81 113 ARG A O 1
ATOM 844 N N . ARG A 1 114 ? -5.464 7.810 14.238 1.00 90.25 114 ARG A N 1
ATOM 845 C CA . ARG A 1 114 ? -4.402 8.814 14.374 1.00 90.25 114 ARG A CA 1
ATOM 846 C C . ARG A 1 114 ? -3.721 8.640 15.722 1.00 90.25 114 ARG A C 1
ATOM 848 O O . ARG A 1 114 ? -4.389 8.394 16.721 1.00 90.25 114 ARG A O 1
ATOM 855 N N . SER A 1 115 ? -2.399 8.708 15.724 1.00 86.94 115 SER A N 1
ATOM 856 C CA . SER A 1 115 ? -1.602 8.758 16.944 1.00 86.94 115 SER A CA 1
ATOM 857 C C . SER A 1 115 ? -1.905 10.039 17.722 1.00 86.94 115 SER A C 1
ATOM 859 O O . SER A 1 115 ? -1.969 11.118 17.131 1.00 86.94 115 SER A O 1
ATOM 861 N N . SER A 1 116 ? -2.092 9.923 19.036 1.00 84.00 116 SER A N 1
ATOM 862 C CA . SER A 1 116 ? -2.338 11.070 19.919 1.00 84.00 116 SER A CA 1
ATOM 863 C C . SER A 1 116 ? -1.088 11.939 20.114 1.00 84.00 116 SER A C 1
ATOM 865 O O . SER A 1 116 ? -1.215 13.108 20.464 1.00 84.00 116 SER A O 1
ATOM 867 N N . GLU A 1 117 ? 0.110 11.398 19.856 1.00 84.25 117 GLU A N 1
ATOM 868 C CA . GLU A 1 117 ? 1.384 12.110 20.031 1.00 84.25 117 GLU A CA 1
ATOM 869 C C . GLU A 1 117 ? 1.713 13.041 18.854 1.00 84.25 117 GLU A C 1
ATOM 871 O O . GLU A 1 117 ? 2.074 14.198 19.054 1.00 84.25 117 GLU A O 1
ATOM 876 N N . ASP A 1 118 ? 1.591 12.543 17.622 1.00 87.50 118 ASP A N 1
ATOM 877 C CA . ASP A 1 118 ? 2.077 13.209 16.405 1.00 87.50 118 ASP A CA 1
ATOM 878 C C . ASP A 1 118 ? 1.027 13.294 15.281 1.00 87.50 118 ASP A C 1
ATOM 880 O O . ASP A 1 118 ? 1.283 13.870 14.222 1.00 87.50 118 ASP A O 1
ATOM 884 N N . GLY A 1 119 ? -0.176 12.748 15.487 1.00 86.81 119 GLY A N 1
ATOM 885 C CA . GLY A 1 119 ? -1.264 12.763 14.505 1.00 86.81 119 GLY A CA 1
ATOM 886 C C . GLY A 1 119 ? -1.052 11.837 13.304 1.00 86.81 119 GLY A C 1
ATOM 887 O O . GLY A 1 119 ? -1.897 11.807 12.402 1.00 86.81 119 GLY A O 1
ATOM 888 N N . VAL A 1 120 ? 0.044 11.073 13.276 1.00 90.69 120 VAL A N 1
ATOM 889 C CA . VAL A 1 120 ? 0.392 10.180 12.167 1.00 90.69 120 VAL A CA 1
ATOM 890 C C . VAL A 1 120 ? -0.588 8.998 12.125 1.00 90.69 120 VAL A C 1
ATOM 892 O O . VAL A 1 120 ? -0.999 8.497 13.177 1.00 90.69 120 VAL A O 1
ATOM 895 N N . PRO A 1 121 ? -1.020 8.548 10.929 1.00 92.50 121 PRO A N 1
ATOM 896 C CA . PRO A 1 121 ? -1.867 7.368 10.803 1.00 92.50 121 PRO A CA 1
ATOM 897 C C . PRO A 1 121 ? -1.135 6.101 11.269 1.00 92.50 121 PRO A C 1
ATOM 899 O O . PRO A 1 121 ? -0.055 5.777 10.778 1.00 92.50 121 PRO A O 1
ATOM 902 N N . VAL A 1 122 ? -1.764 5.364 12.182 1.00 93.88 122 VAL A N 1
ATOM 903 C CA . VAL A 1 122 ? -1.309 4.087 12.741 1.00 93.88 122 VAL A CA 1
ATOM 904 C C . VAL A 1 122 ? -2.358 3.025 12.434 1.00 93.88 122 VAL A C 1
ATOM 906 O O . VAL A 1 122 ? -3.553 3.244 12.633 1.00 93.88 122 VAL A O 1
ATOM 909 N N . LEU A 1 123 ? -1.913 1.876 11.931 1.00 95.56 123 LEU A N 1
ATOM 910 C CA . LEU A 1 123 ? -2.776 0.757 11.569 1.00 95.56 123 LEU A CA 1
ATOM 911 C C . LEU A 1 123 ? -2.693 -0.288 12.666 1.00 95.56 123 LEU A C 1
ATOM 913 O O . LEU A 1 123 ? -1.622 -0.853 12.831 1.00 95.56 123 LEU A O 1
ATOM 917 N N . HIS A 1 124 ? -3.794 -0.571 13.358 1.00 96.81 124 HIS A N 1
ATOM 918 C CA . HIS A 1 124 ? -3.863 -1.620 14.378 1.00 96.81 124 HIS A CA 1
ATOM 919 C C . HIS A 1 124 ? -5.185 -2.392 14.290 1.00 96.81 124 HIS A C 1
ATOM 921 O O . HIS A 1 124 ? -6.172 -1.917 13.719 1.00 96.81 124 HIS A O 1
ATOM 927 N N . ARG A 1 125 ? -5.200 -3.610 14.837 1.00 97.69 125 ARG A N 1
ATOM 928 C CA . ARG A 1 125 ? -6.359 -4.503 14.828 1.00 97.69 125 ARG A CA 1
ATOM 929 C C . ARG A 1 125 ? -7.287 -4.210 15.993 1.00 97.69 125 ARG A C 1
ATOM 931 O O . ARG A 1 125 ? -6.828 -4.066 17.120 1.00 97.69 125 ARG A O 1
ATOM 938 N N . ILE A 1 126 ? -8.590 -4.177 15.742 1.00 97.94 126 ILE A N 1
ATOM 939 C CA . ILE A 1 126 ? -9.603 -4.100 16.794 1.00 97.94 126 ILE A CA 1
ATOM 940 C C . ILE A 1 126 ? -9.581 -5.412 17.581 1.00 97.94 126 ILE A C 1
ATOM 942 O O . ILE A 1 126 ? -9.857 -6.474 17.023 1.00 97.94 126 ILE A O 1
ATOM 946 N N . VAL A 1 127 ? -9.286 -5.334 18.875 1.00 98.00 127 VAL A N 1
ATOM 947 C CA . VAL A 1 127 ? -9.316 -6.479 19.800 1.00 98.00 127 VAL A CA 1
ATOM 948 C C . VAL A 1 127 ? -10.559 -6.476 20.684 1.00 98.00 127 VAL A C 1
ATOM 950 O O . VAL A 1 127 ? -10.999 -7.532 21.127 1.00 98.00 127 VAL A O 1
ATOM 953 N N . GLU A 1 128 ? -11.168 -5.310 20.895 1.00 97.38 128 GLU A N 1
ATOM 954 C CA . GLU A 1 128 ? -12.386 -5.158 21.688 1.00 97.38 128 GLU A CA 1
ATOM 955 C C . GLU A 1 128 ? -13.197 -3.955 21.184 1.00 97.38 128 GLU A C 1
ATOM 957 O O . GLU A 1 128 ? -12.635 -2.948 20.745 1.00 97.38 128 GLU A O 1
ATOM 962 N N . ILE A 1 129 ? -14.526 -4.055 21.253 1.00 96.75 129 ILE A N 1
ATOM 963 C CA . ILE A 1 129 ? -15.452 -2.952 20.977 1.00 96.75 129 ILE A CA 1
ATOM 964 C C . ILE A 1 129 ? -16.265 -2.710 22.243 1.00 96.75 129 ILE A C 1
ATOM 966 O O . ILE A 1 129 ? -16.951 -3.614 22.718 1.00 96.75 129 ILE A O 1
ATOM 970 N N . LYS A 1 130 ? -16.199 -1.488 22.768 1.00 94.94 130 LYS A N 1
ATOM 971 C CA . LYS A 1 130 ? -16.966 -1.036 23.932 1.00 94.94 130 LYS A CA 1
ATOM 972 C C . LYS A 1 130 ? -18.045 -0.061 23.490 1.00 94.94 130 LYS A C 1
ATOM 974 O O . LYS A 1 130 ? -17.864 0.664 22.514 1.00 94.94 130 LYS A O 1
ATOM 979 N N . GLU A 1 131 ? -19.154 -0.025 24.215 1.00 93.31 131 GLU A N 1
ATOM 980 C CA . GLU A 1 131 ? -20.207 0.971 24.017 1.00 93.31 131 GLU A CA 1
ATOM 981 C C . GLU A 1 131 ? -20.294 1.860 25.260 1.00 93.31 131 GLU A C 1
ATOM 983 O O . GLU A 1 131 ? -20.654 1.400 26.341 1.00 93.31 131 GLU A O 1
ATOM 988 N N . GLU A 1 132 ? -19.950 3.139 25.106 1.00 89.88 132 GLU A N 1
ATOM 989 C CA . GLU A 1 132 ? -19.968 4.136 26.180 1.00 89.88 132 GLU A CA 1
ATOM 990 C C . GLU A 1 132 ? -20.654 5.413 25.686 1.00 89.88 132 GLU A C 1
ATOM 992 O O . GLU A 1 132 ? -20.359 5.921 24.605 1.00 89.88 132 GLU A O 1
ATOM 997 N N . GLY A 1 133 ? -21.619 5.933 26.453 1.00 84.88 133 GLY A N 1
ATOM 998 C CA . GLY A 1 133 ? -22.303 7.191 26.116 1.00 84.88 133 GLY A CA 1
ATOM 999 C C . GLY A 1 133 ? -23.035 7.191 24.763 1.00 84.88 133 GLY A C 1
ATOM 1000 O O . GLY A 1 133 ? -23.213 8.251 24.169 1.00 84.88 133 GLY A O 1
ATOM 1001 N N . GLY A 1 134 ? -23.432 6.018 24.255 1.00 84.31 134 GLY A N 1
ATOM 1002 C CA . GLY A 1 134 ? -24.056 5.868 22.933 1.00 84.31 134 GLY A CA 1
ATOM 1003 C C . GLY A 1 134 ? -23.071 5.884 21.758 1.00 84.31 134 GLY A C 1
ATOM 1004 O O . GLY A 1 134 ? -23.503 5.967 20.610 1.00 84.31 134 GLY A O 1
ATOM 1005 N N . GLN A 1 135 ? -21.763 5.801 22.021 1.00 87.88 135 GLN A N 1
ATOM 1006 C CA . GLN A 1 135 ? -20.713 5.713 21.008 1.00 87.88 135 GLN A CA 1
ATOM 1007 C C . GLN A 1 135 ? -19.947 4.394 21.128 1.00 87.88 135 GLN A C 1
ATOM 1009 O O . GLN A 1 135 ? -19.775 3.854 22.221 1.00 87.88 135 GLN A O 1
ATOM 1014 N N . ARG A 1 136 ? -19.466 3.883 19.989 1.00 92.19 136 ARG A N 1
ATOM 1015 C CA . ARG A 1 136 ? -18.542 2.745 19.960 1.00 92.19 136 ARG A CA 1
ATOM 1016 C C . ARG A 1 136 ? -17.111 3.228 20.146 1.00 92.19 136 ARG A C 1
ATOM 1018 O O . ARG A 1 136 ? -16.640 4.071 19.384 1.00 92.19 136 ARG A O 1
ATOM 1025 N N . LEU A 1 137 ? -16.436 2.649 21.128 1.00 94.88 137 LEU A N 1
ATOM 1026 C CA . LEU A 1 137 ? -15.014 2.813 21.385 1.00 94.88 137 LEU A CA 1
ATOM 1027 C C . LEU A 1 137 ? -14.286 1.545 20.950 1.00 94.88 137 LEU A C 1
ATOM 1029 O O . LEU A 1 137 ? -14.657 0.436 21.338 1.00 94.88 137 LEU A O 1
ATOM 1033 N N . PHE A 1 138 ? -13.244 1.711 20.146 1.00 96.25 138 PHE A N 1
ATOM 1034 C CA . PHE A 1 138 ? -12.465 0.605 19.604 1.00 96.25 138 PHE A CA 1
ATOM 1035 C C . PHE A 1 138 ? -11.149 0.492 20.360 1.00 96.25 138 PHE A C 1
ATOM 1037 O O . PHE A 1 138 ? -10.330 1.409 20.331 1.00 96.25 138 PHE A O 1
ATOM 1044 N N . VAL A 1 139 ? -10.929 -0.639 21.022 1.00 96.81 139 VAL A N 1
ATOM 1045 C CA . VAL A 1 139 ? -9.618 -0.968 21.580 1.00 96.81 139 VAL A CA 1
ATOM 1046 C C . VAL A 1 139 ? -8.814 -1.638 20.476 1.00 96.81 139 VAL A C 1
ATOM 1048 O O . VAL A 1 139 ? -9.216 -2.679 19.948 1.00 96.81 139 VAL A O 1
ATOM 1051 N N . THR A 1 140 ? -7.695 -1.023 20.107 1.00 96.81 140 THR A N 1
ATOM 1052 C CA . THR A 1 140 ? -6.820 -1.502 19.039 1.00 96.81 140 THR A CA 1
ATOM 1053 C C . THR A 1 140 ? -5.511 -2.049 19.588 1.00 96.81 140 THR A C 1
ATOM 1055 O O . THR A 1 140 ? -5.040 -1.625 20.637 1.00 96.81 140 THR A O 1
ATOM 1058 N N . GLN A 1 141 ? -4.910 -3.001 18.885 1.00 96.38 141 GLN A N 1
ATOM 1059 C CA . GLN A 1 141 ? -3.613 -3.578 19.216 1.00 96.38 141 GLN A CA 1
ATOM 1060 C C . GLN A 1 141 ? -2.850 -3.899 17.928 1.00 96.38 141 GLN A C 1
ATOM 1062 O O . GLN A 1 141 ? -3.435 -4.389 16.960 1.00 96.38 141 GLN A O 1
ATOM 1067 N N . GLY A 1 142 ? -1.548 -3.617 17.902 1.00 96.31 142 GLY A N 1
ATOM 1068 C CA . GLY A 1 142 ? -0.672 -4.131 16.850 1.00 96.31 142 GLY A CA 1
ATOM 1069 C C . GLY A 1 142 ? -0.484 -5.637 17.009 1.00 96.31 142 GLY A C 1
ATOM 1070 O O . GLY A 1 142 ? -0.266 -6.103 18.123 1.00 96.31 142 GLY A O 1
ATOM 1071 N N . ASP A 1 143 ? -0.544 -6.398 15.920 1.00 95.88 143 ASP A N 1
ATOM 1072 C CA . ASP A 1 143 ? -0.424 -7.863 15.955 1.00 95.88 143 ASP A CA 1
ATOM 1073 C C . ASP A 1 143 ? 0.872 -8.368 16.622 1.00 95.88 143 ASP A C 1
ATOM 1075 O O . ASP A 1 143 ? 0.881 -9.448 17.212 1.00 95.88 143 ASP A O 1
ATOM 1079 N N . GLN A 1 144 ? 1.951 -7.581 16.569 1.00 95.50 144 GLN A N 1
ATOM 1080 C CA . GLN A 1 144 ? 3.232 -7.874 17.218 1.00 95.50 144 GLN A CA 1
ATOM 1081 C C . GLN A 1 144 ? 3.353 -7.264 18.631 1.00 95.50 144 GLN A C 1
ATOM 1083 O O . GLN A 1 144 ? 4.303 -7.555 19.361 1.00 95.50 144 GLN A O 1
ATOM 1088 N N . ASN A 1 145 ? 2.421 -6.404 19.043 1.00 94.62 145 ASN A N 1
ATOM 1089 C CA . ASN A 1 145 ? 2.492 -5.718 20.331 1.00 94.62 145 ASN A CA 1
ATOM 1090 C C . ASN A 1 145 ? 2.028 -6.641 21.469 1.00 94.62 145 ASN A C 1
ATOM 1092 O O . ASN A 1 145 ? 1.056 -7.381 21.334 1.00 94.62 145 ASN A O 1
ATOM 1096 N N . LEU A 1 146 ? 2.684 -6.546 22.631 1.00 94.56 146 LEU A N 1
ATOM 1097 C CA . LEU A 1 146 ? 2.362 -7.362 23.815 1.00 94.56 146 LEU A CA 1
ATOM 1098 C C . LEU A 1 146 ? 1.074 -6.938 24.532 1.00 94.56 146 LEU A C 1
ATOM 1100 O O . LEU A 1 146 ? 0.495 -7.733 25.269 1.00 94.56 146 LEU A O 1
ATOM 1104 N N . ALA A 1 147 ? 0.654 -5.688 24.355 1.00 95.12 147 ALA A N 1
ATOM 1105 C CA . ALA A 1 147 ? -0.502 -5.114 25.024 1.00 95.12 147 ALA A CA 1
ATOM 1106 C C . ALA A 1 147 ? -1.319 -4.250 24.051 1.00 95.12 147 ALA A C 1
ATOM 1108 O O . ALA A 1 147 ? -0.750 -3.737 23.079 1.00 95.12 147 ALA A O 1
ATOM 1109 N N . PRO A 1 148 ? -2.627 -4.072 24.315 1.00 96.12 148 PRO A N 1
ATOM 1110 C CA . PRO A 1 148 ? -3.456 -3.122 23.588 1.00 96.12 148 PRO A CA 1
ATOM 1111 C C . PRO A 1 148 ? -2.941 -1.687 23.692 1.00 96.12 148 PRO A C 1
ATOM 1113 O O . PRO A 1 148 ? -2.233 -1.324 24.634 1.00 96.12 148 PRO A O 1
ATOM 1116 N N . ASP A 1 149 ? -3.343 -0.866 22.728 1.00 93.62 149 ASP A N 1
ATOM 1117 C CA . ASP A 1 149 ? -3.110 0.570 22.760 1.00 93.62 149 ASP A CA 1
ATOM 1118 C C . ASP A 1 149 ? -3.762 1.194 24.012 1.00 93.62 149 ASP A C 1
ATOM 1120 O O . ASP A 1 149 ? -4.867 0.795 24.394 1.00 93.62 149 ASP A O 1
ATOM 1124 N N . PRO A 1 150 ? -3.112 2.186 24.649 1.00 89.75 150 PRO A N 1
ATOM 1125 C CA . PRO A 1 150 ? -3.577 2.757 25.914 1.00 89.75 150 PRO A CA 1
ATOM 1126 C C . PRO A 1 150 ? -4.871 3.571 25.780 1.00 89.75 150 PRO A C 1
ATOM 1128 O O . PRO A 1 150 ? -5.655 3.630 26.726 1.00 89.75 150 PRO A O 1
ATOM 1131 N N . GLU A 1 151 ? -5.105 4.189 24.622 1.00 89.81 151 GLU A N 1
ATOM 1132 C CA . GLU A 1 151 ? -6.268 5.042 24.373 1.00 89.81 151 GLU A CA 1
ATOM 1133 C C . GLU A 1 151 ? -7.244 4.363 23.402 1.00 89.81 151 GLU A C 1
ATOM 1135 O O . GLU A 1 151 ? -6.870 4.077 22.258 1.00 89.81 151 GLU A O 1
ATOM 1140 N N . PRO A 1 152 ? -8.503 4.115 23.816 1.00 92.12 152 PRO A N 1
ATOM 1141 C CA . PRO A 1 152 ? -9.544 3.659 22.908 1.00 92.12 152 PRO A CA 1
ATOM 1142 C C . PRO A 1 152 ? -9.813 4.687 21.808 1.00 92.12 152 PRO A C 1
ATOM 1144 O O . PRO A 1 152 ? -9.856 5.894 22.044 1.00 92.12 152 PRO A O 1
ATOM 1147 N N . VAL A 1 153 ? -10.061 4.203 20.597 1.00 92.75 153 VAL A N 1
ATOM 1148 C CA . VAL A 1 153 ? -10.335 5.043 19.432 1.00 92.75 153 VAL A CA 1
ATOM 1149 C C . VAL A 1 153 ? -11.833 5.313 19.339 1.00 92.75 153 VAL A C 1
ATOM 1151 O O . VAL A 1 153 ? -12.629 4.382 19.227 1.00 92.75 153 VAL A O 1
ATOM 1154 N N . ALA A 1 154 ? -12.218 6.588 19.319 1.00 91.75 154 ALA A N 1
ATOM 1155 C CA . ALA A 1 154 ? -13.565 7.027 18.965 1.00 91.75 154 ALA A CA 1
ATOM 1156 C C . ALA A 1 154 ? -13.576 7.546 17.519 1.00 91.75 154 ALA A C 1
ATOM 1158 O O . ALA A 1 154 ? -12.836 8.469 17.171 1.00 91.75 154 ALA A O 1
ATOM 1159 N N . LEU A 1 155 ? -14.418 6.965 16.663 1.00 88.12 155 LEU A N 1
ATOM 1160 C CA . LEU A 1 155 ? -14.543 7.388 15.267 1.00 88.12 155 LEU A CA 1
ATOM 1161 C C . LEU A 1 155 ? -15.652 8.437 15.122 1.00 88.12 155 LEU A C 1
ATOM 1163 O O . LEU A 1 155 ? -16.823 8.139 15.334 1.00 88.12 155 LEU A O 1
ATOM 1167 N N . GLN A 1 156 ? -15.293 9.654 14.702 1.00 84.56 156 GLN A N 1
ATOM 1168 C CA . GLN A 1 156 ? -16.257 10.737 14.429 1.00 84.56 156 GLN A CA 1
ATOM 1169 C C . GLN A 1 156 ? -16.918 10.642 13.038 1.00 84.56 156 GLN A C 1
ATOM 1171 O O . GLN A 1 156 ? -17.691 11.512 12.644 1.00 84.56 156 GLN A O 1
ATOM 1176 N N . GLY A 1 157 ? -16.609 9.597 12.272 1.00 88.69 157 GLY A N 1
ATOM 1177 C CA . GLY A 1 157 ? -17.099 9.373 10.916 1.00 88.69 157 GLY A CA 1
ATOM 1178 C C . GLY A 1 157 ? -16.765 7.960 10.439 1.00 88.69 157 GLY A C 1
ATOM 1179 O O . GLY A 1 157 ? -16.444 7.103 11.266 1.00 88.69 157 GLY A O 1
ATOM 1180 N N . PRO A 1 158 ? -16.835 7.692 9.123 1.00 91.56 158 PRO A N 1
ATOM 1181 C CA . PRO A 1 158 ? -16.380 6.425 8.567 1.00 91.56 158 PRO A CA 1
ATOM 1182 C C . PRO A 1 158 ? -14.926 6.150 8.966 1.00 91.56 158 PRO A C 1
ATOM 1184 O O . PRO A 1 158 ? -14.057 7.001 8.782 1.00 91.56 158 PRO A O 1
ATOM 1187 N N . GLY A 1 159 ? -14.680 4.973 9.534 1.00 92.06 159 GLY A N 1
ATOM 1188 C CA . GLY A 1 159 ? -13.339 4.487 9.827 1.00 92.06 159 GLY A CA 1
ATOM 1189 C C . GLY A 1 159 ? -12.747 3.792 8.612 1.00 92.06 159 GLY A C 1
ATOM 1190 O O . GLY A 1 159 ? -13.438 3.051 7.912 1.00 92.06 159 GLY A O 1
ATOM 1191 N N . ASP A 1 160 ? -11.458 3.999 8.379 1.00 96.62 160 ASP A N 1
ATOM 1192 C CA . ASP A 1 160 ? -10.749 3.335 7.294 1.00 96.62 160 ASP A CA 1
ATOM 1193 C C . ASP A 1 160 ? -10.376 1.917 7.712 1.00 96.62 160 ASP A C 1
ATOM 1195 O O . ASP A 1 160 ? -9.459 1.713 8.510 1.00 96.62 160 ASP A O 1
ATOM 1199 N N . ARG A 1 161 ? -11.097 0.936 7.164 1.00 97.69 161 ARG A N 1
ATOM 1200 C CA . ARG A 1 161 ? -10.839 -0.489 7.380 1.00 97.69 161 ARG A CA 1
ATOM 1201 C C . ARG A 1 161 ? -9.954 -1.040 6.274 1.00 97.69 161 ARG A C 1
ATOM 1203 O O . ARG A 1 161 ? -10.333 -0.984 5.106 1.00 97.69 161 ARG A O 1
ATOM 1210 N N . VAL A 1 162 ? -8.820 -1.630 6.629 1.00 97.44 162 VAL A N 1
ATOM 1211 C CA . VAL A 1 162 ? -7.907 -2.269 5.673 1.00 97.44 162 VAL A CA 1
ATOM 1212 C C . VAL A 1 162 ? -8.580 -3.483 5.034 1.00 97.44 162 VAL A C 1
ATOM 1214 O O . VAL A 1 162 ? -9.084 -4.362 5.729 1.00 97.44 162 VAL A O 1
ATOM 1217 N N . VAL A 1 163 ? -8.576 -3.533 3.702 1.00 96.69 163 VAL A N 1
ATOM 1218 C CA . VAL A 1 163 ? -9.149 -4.632 2.908 1.00 96.69 163 VAL A CA 1
ATOM 1219 C C . VAL A 1 163 ? -8.055 -5.573 2.419 1.00 96.69 163 VAL A C 1
ATOM 1221 O O . VAL A 1 163 ? -8.204 -6.789 2.490 1.00 96.69 163 VAL A O 1
ATOM 1224 N N . TYR A 1 164 ? -6.950 -5.016 1.927 1.00 96.06 164 TYR A N 1
ATOM 1225 C CA . TYR A 1 164 ? -5.776 -5.778 1.513 1.00 96.06 164 TYR A CA 1
ATOM 1226 C C . TYR A 1 164 ? -4.514 -4.920 1.600 1.00 96.06 164 TYR A C 1
ATOM 1228 O O . TYR A 1 164 ? -4.582 -3.695 1.731 1.00 96.06 164 TYR A O 1
ATOM 1236 N N . SER A 1 165 ? -3.352 -5.563 1.508 1.00 95.38 165 SER A N 1
ATOM 1237 C CA . SER A 1 165 ? -2.061 -4.889 1.417 1.00 95.38 165 SER A CA 1
ATOM 1238 C C . SER A 1 165 ? -1.288 -5.344 0.188 1.00 95.38 165 SER A C 1
ATOM 1240 O O . SER A 1 165 ? -1.416 -6.476 -0.278 1.00 95.38 165 SER A O 1
ATOM 1242 N N . VAL A 1 166 ? -0.491 -4.430 -0.355 1.00 95.12 166 VAL A N 1
ATOM 1243 C CA . VAL A 1 166 ? 0.393 -4.675 -1.491 1.00 95.12 166 VAL A CA 1
ATOM 1244 C C . VAL A 1 166 ? 1.832 -4.622 -0.980 1.00 95.12 166 VAL A C 1
ATOM 1246 O O . VAL A 1 166 ? 2.328 -3.531 -0.672 1.00 95.12 166 VAL A O 1
ATOM 1249 N N . PRO A 1 167 ? 2.518 -5.771 -0.848 1.00 92.56 167 PRO A N 1
ATOM 1250 C CA . PRO A 1 167 ? 3.910 -5.810 -0.417 1.00 92.56 167 PRO A CA 1
ATOM 1251 C C . PRO A 1 167 ? 4.807 -4.966 -1.326 1.00 92.56 167 PRO A C 1
ATOM 1253 O O . PRO A 1 167 ? 4.590 -4.898 -2.536 1.00 92.56 167 PRO A O 1
ATOM 1256 N N . TYR A 1 168 ? 5.823 -4.327 -0.743 1.00 90.12 168 TYR A N 1
ATOM 1257 C CA . TYR A 1 168 ? 6.830 -3.494 -1.421 1.00 90.12 168 TYR A CA 1
ATOM 1258 C C . TYR A 1 168 ? 6.322 -2.232 -2.143 1.00 90.12 168 TYR A C 1
ATOM 1260 O O . TYR A 1 168 ? 7.131 -1.356 -2.461 1.00 90.12 168 TYR A O 1
ATOM 1268 N N . ALA A 1 169 ? 5.013 -2.087 -2.378 1.00 92.00 169 ALA A N 1
ATOM 1269 C CA . ALA A 1 169 ? 4.445 -0.910 -3.031 1.00 92.00 169 ALA A CA 1
ATOM 1270 C C . ALA A 1 169 ? 4.740 0.380 -2.253 1.00 92.00 169 ALA A C 1
ATOM 1272 O O . ALA A 1 169 ? 4.998 1.410 -2.873 1.00 92.00 169 ALA A O 1
ATOM 1273 N N . GLY A 1 170 ? 4.811 0.314 -0.920 1.00 89.69 170 GLY A N 1
ATOM 1274 C CA . GLY A 1 170 ? 5.137 1.459 -0.072 1.00 89.69 170 GLY A CA 1
ATOM 1275 C C . GLY A 1 170 ? 6.526 2.023 -0.363 1.00 89.69 170 GLY A C 1
ATOM 1276 O O . GLY A 1 170 ? 6.685 3.238 -0.472 1.00 89.69 170 GLY A O 1
ATOM 1277 N N . TYR A 1 171 ? 7.522 1.159 -0.590 1.00 90.69 171 TYR A N 1
ATOM 1278 C CA . TYR A 1 171 ? 8.867 1.596 -0.979 1.00 90.69 171 TYR A CA 1
ATOM 1279 C C . TYR A 1 171 ? 8.881 2.291 -2.341 1.00 90.69 171 TYR A C 1
ATOM 1281 O O . TYR A 1 171 ? 9.510 3.338 -2.491 1.00 90.69 171 TYR A O 1
ATOM 1289 N N . ILE A 1 172 ? 8.169 1.735 -3.325 1.00 89.94 172 ILE A N 1
ATOM 1290 C CA . ILE A 1 172 ? 8.119 2.290 -4.684 1.00 89.94 172 ILE A CA 1
ATOM 1291 C C . ILE A 1 172 ? 7.376 3.626 -4.689 1.00 89.94 172 ILE A C 1
ATOM 1293 O O . ILE A 1 172 ? 7.850 4.580 -5.301 1.00 89.94 172 ILE A O 1
ATOM 1297 N N . LEU A 1 173 ? 6.246 3.717 -3.984 1.00 87.88 173 LEU A N 1
ATOM 1298 C CA . LEU A 1 173 ? 5.457 4.942 -3.866 1.00 87.88 173 LEU A CA 1
ATOM 1299 C C . LEU A 1 173 ? 6.231 6.045 -3.140 1.00 87.88 173 LEU A C 1
ATOM 1301 O O . LEU A 1 173 ? 6.262 7.176 -3.620 1.00 87.88 173 LEU A O 1
ATOM 1305 N N . ASN A 1 174 ? 6.914 5.717 -2.040 1.00 88.06 174 ASN A N 1
ATOM 1306 C CA . ASN A 1 174 ? 7.764 6.675 -1.335 1.00 88.06 174 ASN A CA 1
ATOM 1307 C C . ASN A 1 174 ? 8.919 7.159 -2.230 1.00 88.06 174 ASN A C 1
ATOM 1309 O O . ASN A 1 174 ? 9.185 8.355 -2.334 1.00 88.06 174 ASN A O 1
ATOM 1313 N N . PHE A 1 175 ? 9.559 6.242 -2.963 1.00 88.19 175 PHE A N 1
ATOM 1314 C CA . PHE A 1 175 ? 10.598 6.598 -3.927 1.00 88.19 175 PHE A CA 1
ATOM 1315 C C . PHE A 1 175 ? 10.053 7.493 -5.053 1.00 88.19 175 PHE A C 1
ATOM 1317 O O . PHE A 1 175 ? 10.682 8.490 -5.404 1.00 88.19 175 PHE A O 1
ATOM 1324 N N . ALA A 1 176 ? 8.857 7.204 -5.570 1.00 86.12 176 ALA A N 1
ATOM 1325 C CA . ALA A 1 176 ? 8.176 8.004 -6.588 1.00 86.12 176 ALA A CA 1
ATOM 1326 C C . ALA A 1 176 ? 7.668 9.369 -6.078 1.00 86.12 176 ALA A C 1
ATOM 1328 O O . ALA A 1 176 ? 7.388 10.249 -6.891 1.00 86.12 176 ALA A O 1
ATOM 1329 N N . GLY A 1 177 ? 7.571 9.588 -4.765 1.00 84.44 177 GLY A N 1
ATOM 1330 C CA . GLY A 1 177 ? 7.290 10.910 -4.195 1.00 84.44 177 GLY A CA 1
ATOM 1331 C C . GLY A 1 177 ? 8.433 11.905 -4.435 1.00 84.44 177 GLY A C 1
ATOM 1332 O O . GLY A 1 177 ? 8.205 13.089 -4.698 1.00 84.44 177 GLY A O 1
ATOM 1333 N N . ASN A 1 178 ? 9.675 11.416 -4.448 1.00 88.44 178 ASN A N 1
ATOM 1334 C CA . ASN A 1 178 ? 10.868 12.237 -4.643 1.00 88.44 178 ASN A CA 1
ATOM 1335 C C . ASN A 1 178 ? 11.094 12.565 -6.128 1.00 88.44 178 ASN A C 1
ATOM 1337 O O . ASN A 1 178 ? 10.898 11.725 -7.008 1.00 88.44 178 ASN A O 1
ATOM 1341 N N . TRP A 1 179 ? 11.551 13.783 -6.446 1.00 86.69 179 TRP A N 1
ATOM 1342 C CA . TRP A 1 179 ? 11.812 14.174 -7.842 1.00 86.69 179 TRP A CA 1
ATOM 1343 C C . TRP A 1 179 ? 12.911 13.313 -8.482 1.00 86.69 179 TRP A C 1
ATOM 1345 O O . TRP A 1 179 ? 12.783 12.913 -9.638 1.00 86.69 179 TRP A O 1
ATOM 1355 N N . GLN A 1 180 ? 13.941 12.951 -7.710 1.00 90.12 180 GLN A N 1
ATOM 1356 C CA . GLN A 1 180 ? 15.005 12.048 -8.148 1.00 90.12 180 GLN A CA 1
ATOM 1357 C C . GLN A 1 180 ? 14.452 10.654 -8.452 1.00 90.12 180 GLN A C 1
ATOM 1359 O O . GLN A 1 180 ? 14.812 10.050 -9.461 1.00 90.12 180 GLN A O 1
ATOM 1364 N N . GLY A 1 181 ? 13.547 10.154 -7.606 1.00 86.62 181 GLY A N 1
ATOM 1365 C CA . GLY A 1 181 ? 12.959 8.835 -7.800 1.00 86.62 181 GLY A CA 1
ATOM 1366 C C . GLY A 1 181 ? 12.031 8.782 -9.008 1.00 86.62 181 GLY A C 1
ATOM 1367 O O . GLY A 1 181 ? 12.093 7.822 -9.770 1.00 86.62 181 GLY A O 1
ATOM 1368 N N . ARG A 1 182 ? 11.272 9.853 -9.285 1.00 85.31 182 ARG A N 1
ATOM 1369 C CA . ARG A 1 182 ? 10.500 9.981 -10.538 1.00 85.31 182 ARG A CA 1
ATOM 1370 C C . ARG A 1 182 ? 11.392 9.978 -11.773 1.00 85.31 182 ARG A C 1
ATOM 1372 O O . ARG A 1 182 ? 11.085 9.283 -12.741 1.00 85.31 182 ARG A O 1
ATOM 1379 N N . LEU A 1 183 ? 12.506 10.710 -11.750 1.00 88.19 183 LEU A N 1
ATOM 1380 C CA . LEU A 1 183 ? 13.461 10.701 -12.862 1.00 88.19 183 LEU A CA 1
ATOM 1381 C C . LEU A 1 183 ? 14.071 9.317 -13.090 1.00 88.19 183 LEU A C 1
ATOM 1383 O O . LEU A 1 183 ? 14.283 8.932 -14.236 1.00 88.19 183 LEU A O 1
ATOM 1387 N N . LEU A 1 184 ? 14.327 8.554 -12.031 1.00 86.81 184 LEU A N 1
ATOM 1388 C CA . LEU A 1 184 ? 14.923 7.228 -12.154 1.00 86.81 184 LEU A CA 1
ATOM 1389 C C . LEU A 1 184 ? 13.888 6.165 -12.565 1.00 86.81 184 LEU A C 1
ATOM 1391 O O . LEU A 1 184 ? 14.170 5.355 -13.441 1.00 86.81 184 LEU A O 1
ATOM 1395 N N . LEU A 1 185 ? 12.670 6.207 -12.015 1.00 83.62 185 LEU A N 1
ATOM 1396 C CA . LEU A 1 185 ? 11.590 5.271 -12.358 1.00 83.62 185 LEU A CA 1
ATOM 1397 C C . LEU A 1 185 ? 10.992 5.506 -13.748 1.00 83.62 185 LEU A C 1
ATOM 1399 O O . LEU A 1 185 ? 10.597 4.546 -14.401 1.00 83.62 185 LEU A O 1
ATOM 1403 N N . ILE A 1 186 ? 10.899 6.761 -14.197 1.00 83.31 186 ILE A N 1
ATOM 1404 C CA . ILE A 1 186 ? 10.248 7.119 -15.468 1.00 83.31 186 ILE A CA 1
ATOM 1405 C C . ILE A 1 186 ? 11.286 7.577 -16.493 1.00 83.31 186 ILE A C 1
ATOM 1407 O O . ILE A 1 186 ? 11.322 7.080 -17.618 1.00 83.31 186 ILE A O 1
ATOM 1411 N N . GLY A 1 187 ? 12.154 8.513 -16.110 1.00 84.50 187 GLY A N 1
ATOM 1412 C CA . GLY A 1 187 ? 13.118 9.136 -17.018 1.00 84.50 187 GLY A CA 1
ATOM 1413 C C . GLY A 1 187 ? 14.182 8.165 -17.533 1.00 84.50 187 GLY A C 1
ATOM 1414 O O . GLY A 1 187 ? 14.403 8.101 -18.739 1.00 84.50 187 GLY A O 1
ATOM 1415 N N . MET A 1 188 ? 14.810 7.371 -16.660 1.00 85.12 188 MET A N 1
ATOM 1416 C CA . MET A 1 188 ? 15.835 6.399 -17.070 1.00 85.12 188 MET A CA 1
ATOM 1417 C C . MET A 1 188 ? 15.306 5.370 -18.087 1.00 85.12 188 MET A C 1
ATOM 1419 O O . MET A 1 188 ? 15.915 5.255 -19.156 1.00 85.12 188 MET A O 1
ATOM 1423 N N . PRO A 1 189 ? 14.204 4.632 -17.834 1.00 83.88 189 PRO A N 1
ATOM 1424 C CA . PRO A 1 189 ? 13.702 3.682 -18.820 1.00 83.88 189 PRO A CA 1
ATOM 1425 C C . PRO A 1 189 ? 13.246 4.374 -20.107 1.00 83.88 189 PRO A C 1
ATOM 1427 O O . PRO A 1 189 ? 13.516 3.858 -21.189 1.00 83.88 189 PRO A O 1
ATOM 1430 N N . LEU A 1 190 ? 12.651 5.570 -20.026 1.00 85.56 190 LEU A N 1
ATOM 1431 C CA . LEU A 1 190 ? 12.283 6.343 -21.213 1.00 85.56 190 LEU A CA 1
ATOM 1432 C C . LEU A 1 190 ? 13.508 6.688 -22.072 1.00 85.56 190 LEU A C 1
ATOM 1434 O O . LEU A 1 190 ? 13.496 6.474 -23.284 1.00 85.56 190 LEU A O 1
ATOM 1438 N N . VAL A 1 191 ? 14.592 7.167 -21.456 1.00 86.19 191 VAL A N 1
ATOM 1439 C CA . VAL A 1 191 ? 15.847 7.468 -22.158 1.00 86.19 191 VAL A CA 1
ATOM 1440 C C . VAL A 1 191 ? 16.440 6.204 -22.771 1.00 86.19 191 VAL A C 1
ATOM 1442 O O . VAL A 1 191 ? 16.851 6.240 -23.927 1.00 86.19 191 VAL A O 1
ATOM 1445 N N . LEU A 1 192 ? 16.451 5.076 -22.060 1.00 84.25 192 LEU A N 1
ATOM 1446 C CA . LEU A 1 192 ? 16.970 3.813 -22.597 1.00 84.25 192 LEU A CA 1
ATOM 1447 C C . LEU A 1 192 ? 16.171 3.306 -23.806 1.00 84.25 192 LEU A C 1
ATOM 1449 O O . LEU A 1 192 ? 16.761 2.741 -24.729 1.00 84.25 192 LEU A O 1
ATOM 1453 N N . LEU A 1 193 ? 14.858 3.543 -23.836 1.00 81.56 193 LEU A N 1
ATOM 1454 C CA . LEU A 1 193 ? 13.997 3.177 -24.962 1.00 81.56 193 LEU A CA 1
ATOM 1455 C C . LEU A 1 193 ? 14.141 4.140 -26.157 1.00 81.56 193 LEU A C 1
ATOM 1457 O O . LEU A 1 193 ? 14.128 3.700 -27.307 1.00 81.56 193 LEU A O 1
ATOM 1461 N N . VAL A 1 194 ? 14.315 5.442 -25.909 1.00 84.75 194 VAL A N 1
ATOM 1462 C CA . VAL A 1 194 ? 14.340 6.488 -26.953 1.00 84.75 194 VAL A CA 1
ATOM 1463 C C . VAL A 1 194 ? 15.750 6.772 -27.494 1.00 84.75 194 VAL A C 1
ATOM 1465 O O . VAL A 1 194 ? 15.922 7.042 -28.682 1.00 84.75 194 VAL A O 1
ATOM 1468 N N . ALA A 1 195 ? 16.800 6.672 -26.679 1.00 84.25 195 ALA A N 1
ATOM 1469 C CA . ALA A 1 195 ? 18.181 6.940 -27.093 1.00 84.25 195 ALA A CA 1
ATOM 1470 C C . ALA A 1 195 ? 18.628 6.194 -28.371 1.00 84.25 195 ALA A C 1
ATOM 1472 O O . ALA A 1 195 ? 19.237 6.832 -29.238 1.00 84.25 195 ALA A O 1
ATOM 1473 N N . PRO A 1 196 ? 18.347 4.887 -28.564 1.00 80.19 196 PRO A N 1
ATOM 1474 C CA . PRO A 1 196 ? 18.758 4.197 -29.785 1.00 80.19 196 PRO A CA 1
ATOM 1475 C C . PRO A 1 196 ? 18.024 4.697 -31.038 1.00 80.19 196 PRO A C 1
ATOM 1477 O O . PRO A 1 196 ? 18.648 4.794 -32.098 1.00 80.19 196 PRO A O 1
ATOM 1480 N N . THR A 1 197 ? 16.740 5.062 -30.938 1.00 80.69 197 THR A N 1
ATOM 1481 C CA . THR A 1 197 ? 15.963 5.562 -32.087 1.00 80.69 197 THR A CA 1
ATOM 1482 C C . THR A 1 197 ? 16.438 6.952 -32.508 1.00 80.69 197 THR A C 1
ATOM 1484 O O . THR A 1 197 ? 16.652 7.205 -33.699 1.00 80.69 197 THR A O 1
ATOM 1487 N N . VAL A 1 198 ? 16.724 7.822 -31.536 1.00 85.06 198 VAL A N 1
ATOM 1488 C CA . VAL A 1 198 ? 17.311 9.148 -31.769 1.00 85.06 198 VAL A CA 1
ATOM 1489 C C . VAL A 1 198 ? 18.709 9.016 -32.372 1.00 85.06 198 VAL A C 1
ATOM 1491 O O . VAL A 1 198 ? 18.976 9.585 -33.432 1.00 85.06 198 VAL A O 1
ATOM 1494 N N . ARG A 1 199 ? 19.584 8.188 -31.786 1.00 81.88 199 ARG A N 1
ATOM 1495 C CA . ARG A 1 199 ? 20.943 7.957 -32.304 1.00 81.88 199 ARG A CA 1
ATOM 1496 C C . ARG A 1 199 ? 20.931 7.451 -33.744 1.00 81.88 199 ARG A C 1
ATOM 1498 O O . ARG A 1 199 ? 21.765 7.868 -34.547 1.00 81.88 199 ARG A O 1
ATOM 1505 N N . GLN A 1 200 ? 20.002 6.562 -34.093 1.00 77.38 200 GLN A N 1
ATOM 1506 C CA . GLN A 1 200 ? 19.885 6.069 -35.463 1.00 77.38 200 GLN A CA 1
ATOM 1507 C C . GLN A 1 200 ? 19.463 7.185 -36.424 1.00 77.38 200 GLN A C 1
ATOM 1509 O O . GLN A 1 200 ? 20.043 7.307 -37.502 1.00 77.38 200 GLN A O 1
ATOM 1514 N N . ARG A 1 201 ? 18.494 8.023 -36.037 1.00 82.75 201 ARG A N 1
ATOM 1515 C CA . ARG A 1 201 ? 18.020 9.135 -36.871 1.00 82.75 201 ARG A CA 1
ATOM 1516 C C . ARG A 1 201 ? 19.111 10.178 -37.125 1.00 82.75 201 ARG A C 1
ATOM 1518 O O . ARG A 1 201 ? 19.220 10.653 -38.248 1.00 82.75 201 ARG A O 1
ATOM 1525 N N . TRP A 1 202 ? 19.950 10.463 -36.131 1.00 80.44 202 TRP A N 1
ATOM 1526 C CA . TRP A 1 202 ? 21.042 11.437 -36.249 1.00 80.44 202 TRP A CA 1
ATOM 1527 C C . TRP A 1 202 ? 22.223 10.921 -37.086 1.00 80.44 202 TRP A C 1
ATOM 1529 O O . TRP A 1 202 ? 22.876 11.700 -37.772 1.00 80.44 202 TRP A O 1
ATOM 1539 N N . ARG A 1 203 ? 22.488 9.605 -37.096 1.00 75.56 203 ARG A N 1
ATOM 1540 C CA . ARG A 1 203 ? 23.587 9.014 -37.891 1.00 75.56 203 ARG A CA 1
ATOM 1541 C C . ARG A 1 203 ? 23.242 8.772 -39.366 1.00 75.56 203 ARG A C 1
ATOM 1543 O O . ARG A 1 203 ? 24.157 8.699 -40.181 1.00 75.56 203 ARG A O 1
ATOM 1550 N N . ARG A 1 204 ? 21.957 8.663 -39.725 1.00 71.12 204 ARG A N 1
ATOM 1551 C CA . ARG A 1 204 ? 21.500 8.469 -41.119 1.00 71.12 204 ARG A CA 1
ATOM 1552 C C . ARG A 1 204 ? 22.024 9.523 -42.111 1.00 71.12 204 ARG A C 1
ATOM 1554 O O . ARG A 1 204 ? 22.580 9.104 -43.123 1.00 71.12 204 ARG A O 1
ATOM 1561 N N . PRO A 1 205 ? 21.906 10.842 -41.858 1.00 70.75 205 PRO A N 1
ATOM 1562 C CA . PRO A 1 205 ? 22.384 11.851 -42.806 1.00 70.75 205 PRO A CA 1
ATOM 1563 C C . PRO A 1 205 ? 23.904 11.790 -43.020 1.00 70.75 205 PRO A C 1
ATOM 1565 O O . PRO A 1 205 ? 24.359 11.896 -44.152 1.00 70.75 205 PRO A O 1
ATOM 1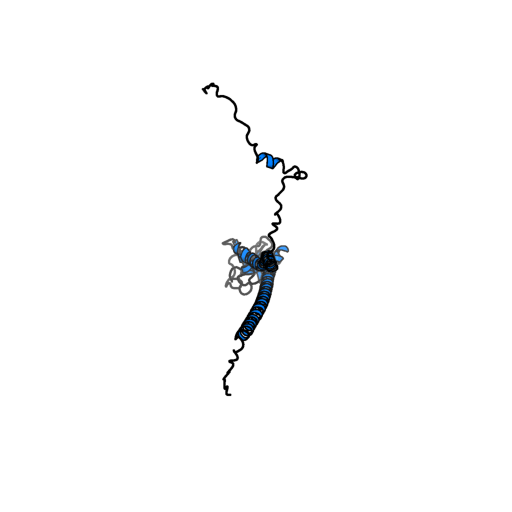568 N N . GLN A 1 206 ? 24.700 11.514 -41.978 1.00 69.81 206 GLN A N 1
ATOM 1569 C CA . GLN A 1 206 ? 26.154 11.363 -42.133 1.00 69.81 206 GLN A CA 1
ATOM 1570 C C . GLN A 1 206 ? 26.535 10.146 -42.983 1.00 69.81 206 GLN A C 1
ATOM 1572 O O . GLN A 1 206 ? 27.442 10.232 -43.803 1.00 69.81 206 GLN A O 1
ATOM 1577 N N . GLN A 1 207 ? 25.834 9.020 -42.822 1.00 71.31 207 GLN A N 1
ATOM 1578 C CA . GLN A 1 207 ? 26.095 7.825 -43.629 1.00 71.31 207 GLN A CA 1
ATOM 1579 C C . GLN A 1 207 ? 25.749 8.037 -45.102 1.00 71.31 207 GLN A C 1
ATOM 1581 O O . GLN A 1 207 ? 26.476 7.553 -45.960 1.00 71.31 207 GLN A O 1
ATOM 1586 N N . GLN A 1 208 ? 24.680 8.779 -45.400 1.00 72.81 208 GLN A N 1
ATOM 1587 C CA . GLN A 1 208 ? 24.333 9.136 -46.777 1.00 72.81 208 GLN A CA 1
ATOM 1588 C C . GLN A 1 208 ? 25.379 10.058 -47.409 1.00 72.81 208 GLN A C 1
ATOM 1590 O O . GLN A 1 208 ? 25.716 9.861 -48.568 1.00 72.81 208 GLN A O 1
ATOM 1595 N N . LEU A 1 209 ? 25.932 11.010 -46.650 1.00 73.44 209 LEU A N 1
ATOM 1596 C CA . LEU A 1 209 ? 27.001 11.893 -47.130 1.00 73.44 209 LEU A CA 1
ATOM 1597 C C . LEU A 1 209 ? 28.300 11.127 -47.416 1.00 73.44 209 LEU A C 1
ATOM 1599 O O . LEU A 1 209 ? 28.911 11.338 -48.458 1.00 73.44 209 LEU A O 1
ATOM 1603 N N . VAL A 1 210 ? 28.700 10.211 -46.530 1.00 74.62 210 VAL A N 1
ATOM 1604 C CA . VAL A 1 210 ? 29.895 9.374 -46.734 1.00 74.62 210 VAL A CA 1
ATOM 1605 C C . VAL A 1 210 ? 29.691 8.398 -47.894 1.00 74.62 210 VAL A C 1
ATOM 1607 O O . VAL A 1 210 ? 30.549 8.311 -48.763 1.00 74.62 210 VAL A O 1
ATOM 1610 N N . ALA A 1 211 ? 28.536 7.731 -47.969 1.00 75.06 211 ALA A N 1
ATOM 1611 C CA . ALA A 1 211 ? 28.224 6.828 -49.075 1.00 75.06 211 ALA A CA 1
ATOM 1612 C C . ALA A 1 211 ? 28.125 7.568 -50.420 1.00 75.06 211 ALA A C 1
ATOM 1614 O O . ALA A 1 211 ? 28.563 7.037 -51.432 1.00 75.06 211 ALA A O 1
ATOM 1615 N N . ALA A 1 212 ? 27.591 8.794 -50.447 1.00 73.06 212 ALA A N 1
ATOM 1616 C CA . ALA A 1 212 ? 27.583 9.632 -51.646 1.00 73.06 212 ALA A CA 1
ATOM 1617 C C . ALA A 1 212 ? 28.998 10.082 -52.050 1.00 73.06 212 ALA A C 1
ATOM 1619 O O . ALA A 1 212 ? 29.286 10.163 -53.240 1.00 73.06 212 ALA A O 1
ATOM 1620 N N . ALA A 1 213 ? 29.884 10.337 -51.083 1.00 73.25 213 ALA A N 1
ATOM 1621 C CA . ALA A 1 213 ? 31.284 10.673 -51.337 1.00 73.25 213 ALA A CA 1
ATOM 1622 C C . ALA A 1 213 ? 32.112 9.467 -51.823 1.00 73.25 213 ALA A C 1
ATOM 1624 O O . ALA A 1 213 ? 32.982 9.642 -52.667 1.00 73.25 213 ALA A O 1
ATOM 1625 N N . GLU A 1 214 ? 31.833 8.254 -51.336 1.00 75.25 214 GLU A N 1
ATOM 1626 C CA . GLU A 1 214 ? 32.472 7.013 -51.810 1.00 75.25 214 GLU A CA 1
ATOM 1627 C C . GLU A 1 214 ? 31.902 6.519 -53.147 1.00 75.25 214 GLU A C 1
ATOM 1629 O O . GLU A 1 214 ? 32.633 5.957 -53.959 1.00 75.25 214 GLU A O 1
ATOM 1634 N N . ALA A 1 215 ? 30.604 6.723 -53.393 1.00 71.19 215 ALA A N 1
ATOM 1635 C CA . ALA A 1 215 ? 29.961 6.409 -54.670 1.00 71.19 215 ALA A CA 1
ATOM 1636 C C . ALA A 1 215 ? 30.257 7.454 -55.755 1.00 71.19 215 ALA A C 1
ATOM 1638 O O . ALA A 1 215 ? 29.992 7.199 -56.933 1.00 71.19 215 ALA A O 1
ATOM 1639 N N . ALA A 1 216 ? 30.804 8.618 -55.383 1.00 67.00 216 ALA A N 1
ATOM 1640 C CA . ALA A 1 216 ? 31.377 9.531 -56.353 1.00 67.00 216 ALA A CA 1
ATOM 1641 C C . ALA A 1 216 ? 32.524 8.782 -57.052 1.00 67.00 216 ALA A C 1
ATOM 1643 O O . ALA A 1 216 ? 33.453 8.333 -56.376 1.00 67.00 216 ALA A O 1
ATOM 1644 N N . PRO A 1 217 ? 32.462 8.585 -58.383 1.00 62.09 217 PRO A N 1
ATOM 1645 C CA . PRO A 1 217 ? 33.493 7.844 -59.089 1.00 62.09 217 PRO A CA 1
ATOM 1646 C C . PRO A 1 217 ? 34.833 8.493 -58.767 1.00 62.09 217 PRO A C 1
ATOM 1648 O O . PRO A 1 217 ? 34.942 9.719 -58.828 1.00 62.09 217 PRO A O 1
ATOM 1651 N N . ALA A 1 218 ? 35.828 7.680 -58.397 1.00 57.44 218 ALA A N 1
ATOM 1652 C CA . ALA A 1 218 ? 37.201 8.129 -58.236 1.00 57.44 218 ALA A CA 1
ATOM 1653 C C . ALA A 1 218 ? 37.618 8.784 -59.555 1.00 57.44 218 ALA A C 1
ATOM 1655 O O . ALA A 1 218 ? 38.022 8.113 -60.504 1.00 57.44 218 ALA A O 1
ATOM 1656 N N . ALA A 1 219 ? 37.446 10.101 -59.635 1.00 49.31 219 ALA A N 1
ATOM 1657 C CA . ALA A 1 219 ? 37.729 10.903 -60.805 1.00 49.31 219 ALA A CA 1
ATOM 1658 C C . ALA A 1 219 ? 39.244 11.107 -60.892 1.00 49.31 219 ALA A C 1
ATOM 1660 O O . ALA A 1 219 ? 39.761 12.216 -60.885 1.00 49.31 219 ALA A O 1
ATOM 1661 N N . GLY A 1 220 ? 39.964 9.994 -61.019 1.00 49.00 220 GLY A N 1
ATOM 1662 C CA . GLY A 1 220 ? 41.222 9.908 -61.733 1.00 49.00 220 GLY A CA 1
ATOM 1663 C C . GLY A 1 220 ? 40.954 9.938 -63.235 1.00 49.00 220 GLY A C 1
ATOM 1664 O O . GLY A 1 220 ? 41.388 9.063 -63.970 1.00 49.00 220 GLY A O 1
ATOM 1665 N N . GLN A 1 221 ? 40.217 10.936 -63.707 1.00 44.47 221 GLN A N 1
ATOM 1666 C CA . GLN A 1 221 ? 40.240 11.321 -65.105 1.00 44.47 221 GLN A CA 1
ATOM 1667 C C . GLN A 1 221 ? 40.000 12.817 -65.142 1.00 44.47 221 GLN A C 1
ATOM 1669 O O . GLN A 1 221 ? 39.052 13.303 -64.534 1.00 44.47 221 GLN A O 1
ATOM 1674 N N . LYS A 1 222 ? 40.924 13.529 -65.792 1.00 45.44 222 LYS A N 1
ATOM 1675 C CA . LYS A 1 222 ? 40.961 14.982 -65.972 1.00 45.44 222 LYS A CA 1
ATOM 1676 C C . LYS A 1 222 ? 39.614 15.500 -66.493 1.00 45.44 222 LYS A C 1
ATOM 1678 O O . LYS A 1 222 ? 39.445 15.708 -67.688 1.00 45.44 222 LYS A O 1
ATOM 1683 N N . ALA A 1 223 ? 38.658 15.703 -65.601 1.00 39.62 223 ALA A N 1
ATOM 1684 C CA . ALA A 1 223 ? 37.421 16.391 -65.880 1.00 39.62 223 ALA A CA 1
ATOM 1685 C C . ALA A 1 223 ? 37.685 17.849 -65.532 1.00 39.62 223 ALA A C 1
ATOM 1687 O O . ALA A 1 223 ? 37.819 18.219 -64.367 1.00 39.62 223 ALA A O 1
ATOM 1688 N N . SER A 1 224 ? 37.848 18.657 -66.576 1.00 39.19 224 SER A N 1
ATOM 1689 C CA . SER A 1 224 ? 37.826 20.112 -66.503 1.00 39.19 224 SER A CA 1
ATOM 1690 C C . SER A 1 224 ? 36.755 20.561 -65.513 1.00 39.19 224 SER A C 1
ATOM 1692 O O . SER A 1 224 ? 35.576 20.244 -65.687 1.00 39.19 224 SER A O 1
ATOM 1694 N N . LEU A 1 225 ? 37.193 21.276 -64.483 1.00 39.78 225 LEU A N 1
ATOM 1695 C CA . LEU A 1 225 ? 36.374 21.872 -63.444 1.00 39.78 225 LEU A CA 1
ATOM 1696 C C . LEU A 1 225 ? 35.352 22.827 -64.090 1.00 39.78 225 LEU A C 1
ATOM 1698 O O . LEU A 1 225 ? 35.611 24.016 -64.251 1.00 39.78 225 LEU A O 1
ATOM 1702 N N . ARG A 1 226 ? 34.181 22.324 -64.495 1.00 37.81 226 ARG A N 1
ATOM 1703 C CA . ARG A 1 226 ? 33.009 23.181 -64.681 1.00 37.81 226 ARG A CA 1
ATOM 1704 C C . ARG A 1 226 ? 32.474 23.448 -63.289 1.00 37.81 226 ARG A C 1
ATOM 1706 O O . ARG A 1 226 ? 31.730 22.651 -62.730 1.00 37.81 226 ARG A O 1
ATOM 1713 N N . VAL A 1 227 ? 32.932 24.561 -62.728 1.00 40.41 227 VAL A N 1
ATOM 1714 C CA . VAL A 1 227 ? 32.303 25.216 -61.587 1.00 40.41 227 VAL A CA 1
ATOM 1715 C C . VAL A 1 227 ? 30.826 25.377 -61.942 1.00 40.41 227 VAL A C 1
ATOM 1717 O O . VAL A 1 227 ? 30.475 26.195 -62.788 1.00 40.41 227 VAL A O 1
ATOM 1720 N N . ILE A 1 228 ? 29.967 24.543 -61.357 1.00 38.84 228 ILE A N 1
ATOM 1721 C CA . ILE A 1 228 ? 28.536 24.822 -61.308 1.00 38.84 228 ILE A CA 1
ATOM 1722 C C . ILE A 1 228 ? 28.430 25.987 -60.325 1.00 38.84 228 ILE A C 1
ATOM 1724 O O . ILE A 1 228 ? 28.823 25.810 -59.167 1.00 38.84 228 ILE A O 1
ATOM 1728 N N . PRO A 1 229 ? 28.005 27.187 -60.749 1.00 36.09 229 PRO A N 1
ATOM 1729 C CA . PRO A 1 229 ? 27.809 28.265 -59.804 1.00 36.09 229 PRO A CA 1
ATOM 1730 C C . PRO A 1 229 ? 26.754 27.804 -58.798 1.00 36.09 229 PRO A C 1
ATOM 1732 O O . PRO A 1 229 ? 25.625 27.475 -59.163 1.00 36.09 229 PRO A O 1
ATOM 1735 N N . ILE A 1 230 ? 27.143 27.764 -57.522 1.00 38.00 230 ILE A N 1
ATOM 1736 C CA . ILE A 1 230 ? 26.193 27.917 -56.426 1.00 38.00 230 ILE A CA 1
ATOM 1737 C C . ILE A 1 230 ? 25.465 29.211 -56.760 1.00 38.00 230 ILE A C 1
ATOM 1739 O O . ILE A 1 230 ? 26.108 30.258 -56.851 1.00 38.00 230 ILE A O 1
ATOM 1743 N N . VAL A 1 231 ? 24.171 29.092 -57.049 1.00 32.78 231 VAL A N 1
ATOM 1744 C CA . VAL A 1 231 ? 23.266 30.210 -57.295 1.00 32.78 231 VAL A CA 1
ATOM 1745 C C . VAL A 1 231 ? 23.559 31.268 -56.235 1.00 32.78 231 VAL A C 1
ATOM 1747 O O . VAL A 1 231 ? 23.307 31.069 -55.045 1.00 32.78 231 VAL A O 1
ATOM 1750 N N . ARG A 1 232 ? 24.189 32.362 -56.678 1.00 36.38 232 ARG A N 1
ATOM 1751 C CA . ARG A 1 232 ? 24.147 33.634 -55.971 1.00 36.38 232 ARG A CA 1
ATOM 1752 C C . ARG A 1 232 ? 22.668 33.970 -55.859 1.00 36.38 232 ARG A C 1
ATOM 1754 O O . ARG A 1 232 ? 21.921 33.776 -56.809 1.00 36.38 232 ARG A O 1
ATOM 1761 N N . ALA A 1 233 ? 22.251 34.423 -54.687 1.00 35.75 233 ALA A N 1
ATOM 1762 C CA . ALA A 1 233 ? 20.973 35.088 -54.558 1.00 35.75 233 ALA A CA 1
ATOM 1763 C C . ALA A 1 233 ? 21.016 36.318 -55.472 1.00 35.75 233 ALA A C 1
ATOM 1765 O O . ALA A 1 233 ? 21.665 37.316 -55.155 1.00 35.75 233 ALA A O 1
ATOM 1766 N N . ASP A 1 234 ? 20.400 36.189 -56.638 1.00 32.06 234 ASP A N 1
ATOM 1767 C CA . ASP A 1 234 ? 20.172 37.288 -57.551 1.00 32.06 234 ASP A CA 1
ATOM 1768 C C . ASP A 1 234 ? 19.123 38.183 -56.890 1.00 32.06 234 ASP A C 1
ATOM 1770 O O . ASP A 1 234 ? 18.017 37.753 -56.553 1.00 32.06 234 ASP A O 1
ATOM 1774 N N . ALA A 1 235 ? 19.507 39.427 -56.632 1.00 40.66 235 ALA A N 1
ATOM 1775 C CA . ALA A 1 235 ? 18.647 40.458 -56.081 1.00 40.66 235 ALA A CA 1
ATOM 1776 C C . ALA A 1 235 ? 17.671 40.977 -57.149 1.00 40.66 235 ALA A C 1
ATOM 1778 O O . ALA A 1 235 ? 17.672 42.159 -57.443 1.00 40.66 235 ALA A O 1
ATOM 1779 N N . GLU A 1 236 ? 16.852 40.113 -57.747 1.00 38.75 236 GLU A N 1
ATOM 1780 C CA . GLU A 1 236 ? 15.786 40.510 -58.67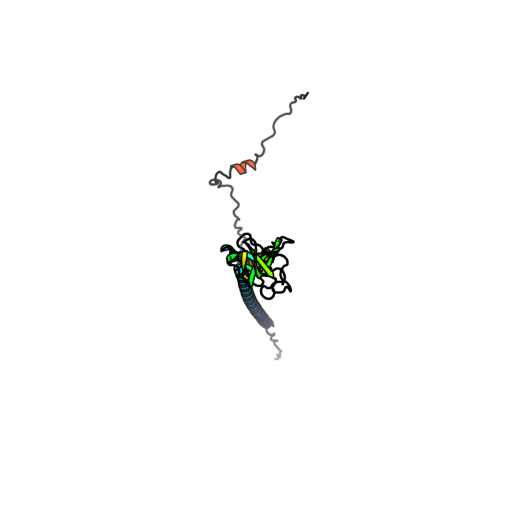9 1.00 38.75 236 GLU A CA 1
ATOM 1781 C C . GLU A 1 236 ? 14.619 39.515 -58.615 1.00 38.75 236 GLU A C 1
ATOM 1783 O O . GLU A 1 236 ? 14.389 38.754 -59.543 1.00 38.75 236 GLU A O 1
ATOM 1788 N N . SER A 1 237 ? 13.890 39.477 -57.494 1.00 38.00 237 SER A N 1
ATOM 1789 C CA . SER A 1 237 ? 12.487 39.014 -57.452 1.00 38.00 237 SER A CA 1
ATOM 1790 C C . SER A 1 237 ? 11.887 39.228 -56.053 1.00 38.00 237 SER A C 1
ATOM 1792 O O . SER A 1 237 ? 11.555 38.280 -55.344 1.00 38.00 237 SER A O 1
ATOM 1794 N N . TYR A 1 238 ? 11.737 40.490 -55.642 1.00 39.28 238 TYR A N 1
ATOM 1795 C CA . TYR A 1 238 ? 10.956 40.895 -54.460 1.00 39.28 238 TYR A CA 1
ATOM 1796 C C . TYR A 1 238 ? 9.534 41.320 -54.869 1.00 39.28 238 TYR A C 1
ATOM 1798 O O . TYR A 1 238 ? 9.086 42.411 -54.534 1.00 39.28 238 TYR A O 1
ATOM 1806 N N . ALA A 1 239 ? 8.831 40.489 -55.644 1.00 40.84 239 ALA A N 1
ATOM 1807 C CA . ALA A 1 239 ? 7.451 40.780 -56.049 1.00 40.84 239 ALA A CA 1
ATOM 1808 C C . ALA A 1 239 ? 6.385 40.102 -55.166 1.00 40.84 239 ALA A C 1
ATOM 1810 O O . ALA A 1 239 ? 5.245 40.542 -55.187 1.00 40.84 239 ALA A O 1
ATOM 1811 N N . ASP A 1 240 ? 6.743 39.104 -54.346 1.00 47.25 240 AS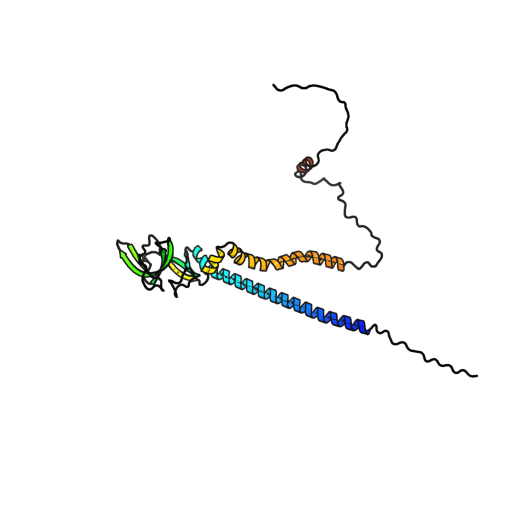P A N 1
ATOM 1812 C CA . ASP A 1 240 ? 5.766 38.300 -53.589 1.00 47.25 240 ASP A CA 1
ATOM 1813 C C . ASP A 1 240 ? 6.193 38.041 -52.133 1.00 47.25 240 ASP A C 1
ATOM 1815 O O . ASP A 1 240 ? 6.267 36.901 -51.670 1.00 47.25 240 ASP A O 1
ATOM 1819 N N . LEU A 1 241 ? 6.480 39.101 -51.374 1.00 40.88 241 LEU A N 1
ATOM 1820 C CA . LEU A 1 241 ? 6.621 38.997 -49.918 1.00 40.88 241 LEU A CA 1
ATOM 1821 C C . LEU A 1 241 ? 5.379 39.578 -49.224 1.00 40.88 241 LEU A C 1
ATOM 1823 O O . LEU A 1 241 ? 4.998 40.713 -49.512 1.00 40.88 241 LEU A O 1
ATOM 1827 N N . PRO A 1 242 ? 4.728 38.830 -48.310 1.00 48.00 242 PRO A N 1
ATOM 1828 C CA . PRO A 1 242 ? 3.587 39.332 -47.555 1.00 48.00 242 PRO A CA 1
ATOM 1829 C C . PRO A 1 242 ? 3.990 40.552 -46.715 1.00 48.00 242 PRO A C 1
ATOM 1831 O O . PRO A 1 242 ? 5.057 40.570 -46.099 1.00 48.00 242 PRO A O 1
ATOM 1834 N N . ALA A 1 243 ? 3.095 41.544 -46.665 1.00 48.69 243 ALA A N 1
ATOM 1835 C CA . ALA A 1 243 ? 3.274 42.904 -46.134 1.00 48.69 243 ALA A CA 1
ATOM 1836 C C . ALA A 1 243 ? 3.758 43.030 -44.671 1.00 48.69 243 ALA A C 1
ATOM 1838 O O . ALA A 1 243 ? 3.938 44.133 -44.171 1.00 48.69 243 ALA A O 1
ATOM 1839 N N . PHE A 1 244 ? 3.980 41.919 -43.972 1.00 44.03 244 PHE A N 1
ATOM 1840 C CA . PHE A 1 244 ? 4.478 41.905 -42.601 1.00 44.03 244 PHE A CA 1
ATOM 1841 C C . PHE A 1 244 ? 6.010 42.047 -42.510 1.00 44.03 244 PHE A C 1
ATOM 1843 O O . PHE A 1 244 ? 6.525 42.442 -41.470 1.00 44.03 244 PHE A O 1
ATOM 1850 N N . LEU A 1 245 ? 6.758 41.749 -43.585 1.00 42.81 245 LEU A N 1
ATOM 1851 C CA . LEU A 1 245 ? 8.230 41.805 -43.560 1.00 42.81 245 LEU A CA 1
ATOM 1852 C C . LEU A 1 245 ? 8.829 43.166 -43.964 1.00 42.81 245 LEU A C 1
ATOM 1854 O O . LEU A 1 245 ? 10.023 43.379 -43.761 1.00 42.81 245 LEU A O 1
ATOM 1858 N N . SER A 1 246 ? 8.036 44.083 -44.528 1.00 48.06 246 SER A N 1
ATOM 1859 C CA . SER A 1 246 ? 8.522 45.393 -44.987 1.00 48.06 246 SER A CA 1
ATOM 1860 C C . SER A 1 246 ? 8.763 46.379 -43.841 1.00 48.06 246 SER A C 1
ATOM 1862 O O . SER A 1 246 ? 9.744 47.114 -43.888 1.00 48.06 246 SER A O 1
ATOM 1864 N N . GLU A 1 247 ? 7.947 46.350 -42.780 1.00 46.62 247 GLU A N 1
ATOM 1865 C CA . GLU A 1 247 ? 8.112 47.258 -41.628 1.00 46.62 247 GLU A CA 1
ATOM 1866 C C . GLU A 1 247 ? 9.396 46.989 -40.828 1.00 46.62 247 GLU A C 1
ATOM 1868 O O . GLU A 1 247 ? 9.988 47.913 -40.277 1.00 46.62 247 GLU A O 1
ATOM 1873 N N . GLN A 1 248 ? 9.872 45.740 -40.772 1.00 46.84 248 GLN A N 1
ATOM 1874 C CA . GLN A 1 248 ? 11.072 45.414 -39.990 1.00 46.84 248 GLN A CA 1
ATOM 1875 C C . GLN A 1 248 ? 12.390 45.724 -40.711 1.00 46.84 248 GLN A C 1
ATOM 1877 O O . GLN A 1 248 ? 13.414 45.901 -40.052 1.00 46.84 248 GLN A O 1
ATOM 1882 N N . LEU A 1 249 ? 12.388 45.813 -42.045 1.00 44.66 249 LEU A N 1
ATOM 1883 C CA . LEU A 1 249 ? 13.599 46.107 -42.819 1.00 44.66 249 LEU A CA 1
ATOM 1884 C C . LEU A 1 249 ? 13.920 47.609 -42.875 1.00 44.66 249 LEU A C 1
ATOM 1886 O O . LEU A 1 249 ? 15.093 47.973 -42.943 1.00 44.66 249 LEU A O 1
ATOM 1890 N N . GLU A 1 250 ? 12.915 48.479 -42.755 1.00 47.78 250 GLU A N 1
ATOM 1891 C CA . GLU A 1 250 ? 13.106 49.938 -42.727 1.00 47.78 250 GLU A CA 1
ATOM 1892 C C . GLU A 1 250 ? 13.727 50.426 -41.402 1.00 47.78 250 GLU A C 1
ATOM 1894 O O . GLU A 1 250 ? 14.425 51.436 -41.359 1.00 47.78 250 GLU A O 1
ATOM 1899 N N . GLN A 1 251 ? 13.553 49.661 -40.318 1.00 49.06 251 GLN A N 1
ATOM 1900 C CA . GLN A 1 251 ? 14.129 49.965 -39.005 1.00 49.06 251 GLN A CA 1
ATOM 1901 C C . GLN A 1 251 ? 15.620 49.599 -38.881 1.00 49.06 251 GLN A C 1
ATOM 1903 O O . GLN A 1 251 ? 16.307 50.121 -38.003 1.00 49.06 251 GLN A O 1
ATOM 1908 N N . LEU A 1 252 ? 16.128 48.704 -39.737 1.00 44.03 252 LEU A N 1
ATOM 1909 C CA . LEU A 1 252 ? 17.502 48.183 -39.667 1.00 44.03 252 LEU A CA 1
ATOM 1910 C C . LEU A 1 252 ? 18.467 48.828 -40.671 1.00 44.03 252 LEU A C 1
ATOM 1912 O O . LEU A 1 252 ? 19.675 48.813 -40.438 1.00 44.03 252 LEU A O 1
ATOM 1916 N N . CYS A 1 253 ? 17.965 49.429 -41.750 1.00 45.31 253 CYS A N 1
ATOM 1917 C CA . CYS A 1 253 ? 18.788 50.090 -42.762 1.00 45.31 253 CYS A CA 1
ATOM 1918 C C . CYS A 1 253 ? 18.442 51.579 -42.856 1.00 45.31 253 CYS A C 1
ATOM 1920 O O . CYS A 1 253 ? 17.715 52.015 -43.744 1.00 45.31 253 CYS A O 1
ATOM 1922 N N . GLY A 1 254 ? 18.998 52.366 -41.931 1.00 40.50 254 GLY A N 1
ATOM 1923 C CA . GLY A 1 254 ? 19.021 53.825 -42.045 1.00 40.50 254 GLY A CA 1
ATOM 1924 C C . GLY A 1 254 ? 19.773 54.280 -43.310 1.00 40.50 254 GLY A C 1
ATOM 1925 O O . GLY A 1 254 ? 20.731 53.619 -43.719 1.00 40.50 254 GLY A O 1
ATOM 1926 N N . PRO A 1 255 ? 19.358 55.388 -43.948 1.00 42.25 255 PRO A N 1
ATOM 1927 C CA . PRO A 1 255 ? 19.855 55.773 -45.263 1.00 42.25 255 PRO A CA 1
ATOM 1928 C C . PRO A 1 255 ? 21.304 56.277 -45.219 1.00 42.25 255 PRO A C 1
ATOM 1930 O O . PRO A 1 255 ? 21.655 57.185 -44.462 1.00 42.25 255 PRO A O 1
ATOM 1933 N N . GLU A 1 256 ? 22.136 55.705 -46.091 1.00 41.72 256 GLU A N 1
ATOM 1934 C CA . GLU A 1 256 ? 23.465 56.210 -46.420 1.00 41.72 256 GLU A CA 1
ATOM 1935 C C . GLU A 1 256 ? 23.410 57.645 -46.971 1.00 41.72 256 GLU A C 1
ATOM 1937 O O . GLU A 1 256 ? 22.705 57.958 -47.927 1.00 41.72 256 GLU A O 1
ATOM 1942 N N . SER A 1 257 ? 24.241 58.484 -46.355 1.00 45.34 257 SER A N 1
ATOM 1943 C CA . SER A 1 257 ? 25.038 59.590 -46.899 1.00 45.34 257 SER A CA 1
ATOM 1944 C C . SER A 1 257 ? 24.611 60.291 -48.205 1.00 45.34 257 SER A C 1
ATOM 1946 O O . SER A 1 257 ? 24.665 59.738 -49.302 1.00 45.34 257 SER A O 1
ATOM 1948 N N . LYS A 1 258 ? 24.407 61.612 -48.102 1.00 33.09 258 LYS A N 1
ATOM 1949 C CA . LYS A 1 258 ? 24.691 62.585 -49.173 1.00 33.09 258 LYS A CA 1
ATOM 1950 C C . LYS A 1 258 ? 25.120 63.943 -48.573 1.00 33.09 258 LYS A C 1
ATOM 1952 O O . LYS A 1 258 ? 25.038 64.105 -47.359 1.00 33.09 258 LYS A O 1
ATOM 1957 N N . PRO A 1 259 ? 25.732 64.842 -49.365 1.00 35.62 259 PRO A N 1
ATOM 1958 C CA . PRO A 1 259 ? 27.072 65.371 -49.153 1.00 35.62 259 PRO A CA 1
ATOM 1959 C C . PRO A 1 259 ? 27.118 66.670 -48.335 1.00 35.62 259 PRO A C 1
ATOM 1961 O O . PRO A 1 259 ? 26.146 67.406 -48.214 1.00 35.62 259 PRO A O 1
ATOM 1964 N N . ARG A 1 260 ? 28.311 66.940 -47.799 1.00 33.03 260 ARG A N 1
ATOM 1965 C CA . ARG A 1 260 ? 28.669 68.094 -46.971 1.00 33.03 260 ARG A CA 1
ATOM 1966 C C . ARG A 1 260 ? 28.765 69.363 -47.828 1.00 33.03 260 ARG A C 1
ATOM 1968 O O . ARG A 1 260 ? 29.679 69.475 -48.642 1.00 33.03 260 ARG A O 1
ATOM 1975 N N . THR A 1 261 ? 27.879 70.320 -47.584 1.00 34.66 261 THR A N 1
ATOM 1976 C CA . THR 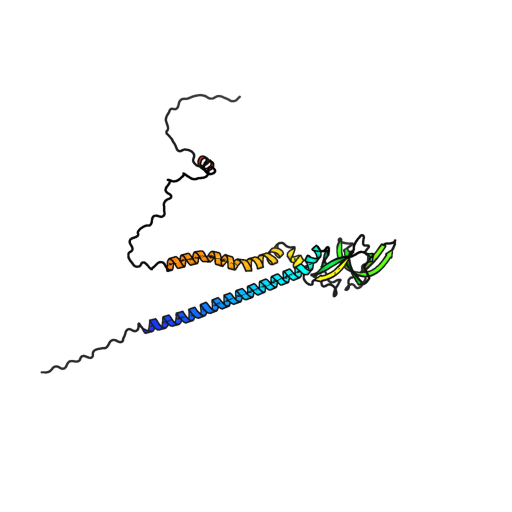A 1 261 ? 28.022 71.724 -47.994 1.00 34.66 261 THR A CA 1
ATOM 1977 C C . THR A 1 261 ? 27.549 72.634 -46.868 1.00 34.66 261 THR A C 1
ATOM 1979 O O . THR A 1 261 ? 26.607 72.299 -46.158 1.00 34.66 261 THR A O 1
ATOM 1982 N N . ASP A 1 262 ? 28.237 73.768 -46.780 1.00 32.84 262 ASP A N 1
ATOM 1983 C CA . ASP A 1 262 ? 27.982 74.976 -45.996 1.00 32.84 262 ASP A CA 1
ATOM 1984 C C . ASP A 1 262 ? 28.458 75.080 -44.533 1.00 32.84 262 ASP A C 1
ATOM 1986 O O . ASP A 1 262 ? 27.921 74.498 -43.597 1.00 32.84 262 ASP A O 1
ATOM 1990 N N . SER A 1 263 ? 29.528 75.876 -44.406 1.00 36.50 263 SER A N 1
ATOM 1991 C CA . SER A 1 263 ? 29.521 77.195 -43.758 1.00 36.50 263 SER A CA 1
ATOM 1992 C C . SER A 1 263 ? 29.196 77.258 -42.264 1.00 36.50 263 SER A C 1
ATOM 1994 O O . SER A 1 263 ? 28.055 77.171 -41.826 1.00 36.50 263 SER A O 1
ATOM 1996 N N . GLN A 1 264 ? 30.255 77.501 -41.483 1.00 35.38 264 GLN A N 1
ATOM 1997 C CA . GLN A 1 264 ? 30.158 78.080 -40.149 1.00 35.38 264 GLN A CA 1
ATOM 1998 C C . GLN A 1 264 ? 29.694 79.537 -40.259 1.00 35.38 264 GLN A C 1
ATOM 2000 O O . GLN A 1 264 ? 30.438 80.371 -40.767 1.00 35.38 264 GLN A O 1
ATOM 2005 N N . GLU A 1 265 ? 28.539 79.851 -39.680 1.00 39.50 265 GLU A N 1
ATOM 2006 C CA . GLU A 1 265 ? 28.284 81.165 -39.095 1.00 39.50 265 GLU A CA 1
ATOM 2007 C C . GLU A 1 265 ? 27.707 80.988 -37.682 1.00 39.50 265 GLU A C 1
ATOM 2009 O O . GLU A 1 265 ? 26.728 80.284 -37.459 1.00 39.50 265 GLU A O 1
ATOM 2014 N N . GLN A 1 266 ? 28.472 81.542 -36.741 1.00 36.84 266 GLN A N 1
ATOM 2015 C CA . GLN A 1 266 ? 28.128 82.199 -35.479 1.00 36.84 266 GLN A CA 1
ATOM 2016 C C . GLN A 1 266 ? 26.681 82.142 -34.952 1.00 36.84 266 GLN A C 1
ATOM 2018 O O . GLN A 1 266 ? 25.734 82.441 -35.667 1.00 36.84 266 GLN A O 1
ATOM 2023 N N . GLY A 1 267 ? 26.565 82.007 -33.624 1.00 35.47 267 GLY A N 1
ATOM 2024 C CA . GLY A 1 267 ? 25.593 82.811 -32.875 1.00 35.47 267 GLY A CA 1
ATOM 2025 C C . GLY A 1 267 ? 24.868 82.118 -31.724 1.00 35.47 267 GLY A C 1
ATOM 2026 O O . GLY A 1 267 ? 23.952 81.345 -31.949 1.00 35.47 267 GLY A O 1
ATOM 2027 N N . GLU A 1 268 ? 25.245 82.527 -30.511 1.00 42.94 268 GLU A N 1
ATOM 2028 C CA . GLU A 1 268 ? 24.337 82.839 -29.394 1.00 42.94 268 GLU A CA 1
ATOM 2029 C C . GLU A 1 268 ? 23.798 81.712 -28.480 1.00 42.94 268 GLU A C 1
ATOM 2031 O O . GLU A 1 268 ? 22.860 80.973 -28.762 1.00 42.94 268 GLU A O 1
ATOM 2036 N N . GLU A 1 269 ? 24.409 81.694 -27.287 1.00 49.06 269 GLU A N 1
ATOM 2037 C CA . GLU A 1 269 ? 23.787 81.542 -25.959 1.00 49.06 269 GLU A CA 1
ATOM 2038 C C . GLU A 1 269 ? 22.453 82.324 -25.829 1.00 49.06 269 GLU A C 1
ATOM 2040 O O . GLU A 1 269 ? 22.307 83.347 -26.499 1.00 49.06 269 GLU A O 1
ATOM 2045 N N . PRO A 1 270 ? 21.510 81.955 -24.927 1.00 56.09 270 PRO A N 1
ATOM 2046 C CA . PRO A 1 270 ? 21.733 82.233 -23.501 1.00 56.09 270 PRO A CA 1
ATOM 2047 C C . PRO A 1 270 ? 21.128 81.245 -22.477 1.00 56.09 270 PRO A C 1
ATOM 2049 O O . PRO A 1 270 ? 20.064 80.659 -22.657 1.00 56.09 270 PRO A O 1
ATOM 2052 N N . LEU A 1 271 ? 21.847 81.151 -21.354 1.00 42.12 271 LEU A N 1
ATOM 2053 C CA . LEU A 1 271 ? 21.403 81.427 -19.979 1.00 42.12 271 LEU A CA 1
ATOM 2054 C C . LEU A 1 271 ? 20.064 80.845 -19.468 1.00 42.12 271 LEU A C 1
ATOM 2056 O O . LEU A 1 271 ? 18.975 81.320 -19.784 1.00 42.12 271 LEU A O 1
ATOM 2060 N N . ALA A 1 272 ? 20.189 79.916 -18.516 1.00 44.06 272 ALA A N 1
ATOM 2061 C CA . ALA A 1 272 ? 19.170 79.602 -17.522 1.00 44.06 272 ALA A CA 1
ATOM 2062 C C . ALA A 1 272 ? 19.503 80.309 -16.195 1.00 44.06 272 ALA A C 1
ATOM 2064 O O . ALA A 1 272 ? 20.507 79.981 -15.558 1.00 44.06 272 ALA A O 1
ATOM 2065 N N . ALA A 1 273 ? 18.647 81.254 -15.798 1.00 48.56 273 ALA A N 1
ATOM 2066 C CA . ALA A 1 273 ? 18.332 81.645 -14.422 1.00 48.56 273 ALA A CA 1
ATOM 2067 C C . ALA A 1 273 ? 16.981 82.372 -14.420 1.00 48.56 273 ALA A C 1
ATOM 2069 O O . ALA A 1 273 ? 16.832 83.316 -15.229 1.00 48.56 273 ALA A O 1
#